Protein AF-0000000075321834 (afdb_homodimer)

Radius of gyration: 27.88 Å; Cα contacts (8 Å, |Δi|>4): 356; chains: 2; bounding box: 40×90×58 Å

Foldseek 3Di:
DQQPADFADDDPPPPDDPCLVVQRPDDDPLQNLLRNCYPVNVVVLVVQVVDQDDPVSVVVSQVCCCVRNNDHDDDDQDPVGPLPLVPDDDDDDDDPPDDPVNRVVVVVVVSVVCSVPVVVVVVVVVVVVVVVVD/DQLPADFADDDPPPPDDPCLVVQRPDDDPLQNLLRNCYPVNVVVLVVQVVDQDDPVSVVVSQVCCCVRNNDHDDDDQDPVGPLPLVPDDDDDDDDPPDDPVNRVVVVVVVSVVCSVPVVVVVVVVVVVVVVVVD

Structure (mmCIF, N/CA/C/O backbone):
data_AF-0000000075321834-model_v1
#
loop_
_entity.id
_entity.type
_entity.pdbx_description
1 polymer 'Ribosomal protein S3AE'
#
loop_
_atom_site.group_PDB
_atom_site.id
_atom_site.type_symbol
_atom_site.label_atom_id
_atom_site.label_alt_id
_atom_site.label_comp_id
_atom_site.label_asym_id
_atom_site.label_entity_id
_atom_site.label_seq_id
_atom_site.pdbx_PDB_ins_code
_atom_site.Cartn_x
_atom_site.Cartn_y
_atom_site.Cartn_z
_atom_site.occupancy
_atom_site.B_iso_or_equiv
_atom_site.auth_seq_id
_atom_site.auth_comp_id
_atom_site.auth_asym_id
_atom_site.auth_atom_id
_atom_site.pdbx_PDB_model_num
ATOM 1 N N . MET A 1 1 ? -0.325 46.156 17.156 1 52.56 1 MET A N 1
ATOM 2 C CA . MET A 1 1 ? -1.18 46.312 15.984 1 52.56 1 MET A CA 1
ATOM 3 C C . MET A 1 1 ? -2.393 45.406 16.062 1 52.56 1 MET A C 1
ATOM 5 O O . MET A 1 1 ? -2.312 44.312 16.656 1 52.56 1 MET A O 1
ATOM 9 N N . LYS A 1 2 ? -3.693 45.938 15.992 1 65.25 2 LYS A N 1
ATOM 10 C CA . LYS A 1 2 ? -4.984 45.281 16.109 1 65.25 2 LYS A CA 1
ATOM 11 C C . LYS A 1 2 ? -5.203 44.312 14.953 1 65.25 2 LYS A C 1
ATOM 13 O O . LYS A 1 2 ? -4.973 44.656 13.789 1 65.25 2 LYS A O 1
ATOM 18 N N . VAL A 1 3 ? -5.258 43.031 15.25 1 72.12 3 VAL A N 1
ATOM 19 C CA . VAL A 1 3 ? -5.5 42 14.242 1 72.12 3 VAL A CA 1
ATOM 20 C C . VAL A 1 3 ? -6.836 42.25 13.555 1 72.12 3 VAL A C 1
ATOM 22 O O . VAL A 1 3 ? -7.809 42.656 14.195 1 72.12 3 VAL A O 1
ATOM 25 N N . SER A 1 4 ? -6.906 42.531 12.219 1 78.88 4 SER A N 1
ATOM 26 C CA . SER A 1 4 ? -8.055 42.906 11.414 1 78.88 4 SER A CA 1
ATOM 27 C C . SER A 1 4 ? -8.922 41.719 11.055 1 78.88 4 SER A C 1
ATOM 29 O O . SER A 1 4 ? -9.883 41.844 10.297 1 78.88 4 SER A O 1
ATOM 31 N N . PHE A 1 5 ? -8.664 40.469 11.477 1 83.81 5 PHE A N 1
ATOM 32 C CA . PHE A 1 5 ? -9.438 39.281 11.18 1 83.81 5 PHE A CA 1
ATOM 33 C C . PHE A 1 5 ? -9.859 38.562 12.461 1 83.81 5 PHE A C 1
ATOM 35 O O . PHE A 1 5 ? -9.281 38.812 13.523 1 83.81 5 PHE A O 1
ATOM 42 N N . PRO A 1 6 ? -10.977 37.844 12.305 1 89 6 PRO A N 1
ATOM 43 C CA . PRO A 1 6 ? -11.383 37.094 13.492 1 89 6 PRO A CA 1
ATOM 44 C C . PRO A 1 6 ? -10.289 36.188 14.023 1 89 6 PRO A C 1
ATOM 46 O O . PRO A 1 6 ? -9.672 35.438 13.25 1 89 6 PRO A O 1
ATOM 49 N N . ILE A 1 7 ? -10.125 36.25 15.289 1 91.12 7 ILE A N 1
ATOM 50 C CA . ILE A 1 7 ? -9.062 35.469 15.906 1 91.12 7 ILE A CA 1
ATOM 51 C C . ILE A 1 7 ? -9.656 34.344 16.766 1 91.12 7 ILE A C 1
ATOM 53 O O . ILE A 1 7 ? -10.766 34.5 17.297 1 91.12 7 ILE A O 1
ATOM 57 N N . ARG A 1 8 ? -8.922 33.281 16.875 1 92.62 8 ARG A N 1
ATOM 58 C CA . ARG A 1 8 ? -9.383 32.156 17.672 1 92.62 8 ARG A CA 1
ATOM 59 C C . ARG A 1 8 ? -9.492 32.531 19.141 1 92.62 8 ARG A C 1
ATOM 61 O O . ARG A 1 8 ? -8.812 33.438 19.609 1 92.62 8 ARG A O 1
ATOM 68 N N . GLN A 1 9 ? -10.43 31.781 19.875 1 92.06 9 GLN A N 1
ATOM 69 C CA . GLN A 1 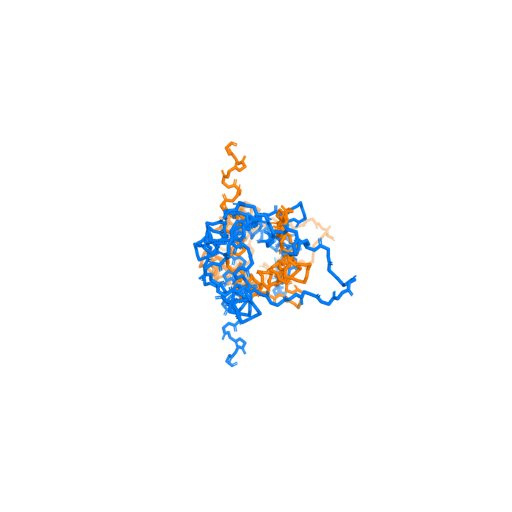9 ? -10.578 31.969 21.312 1 92.06 9 GLN A CA 1
ATOM 70 C C . GLN A 1 9 ? -9.367 31.406 22.062 1 92.06 9 GLN A C 1
ATOM 72 O O . GLN A 1 9 ? -8.703 30.484 21.578 1 92.06 9 GLN A O 1
ATOM 77 N N . PRO A 1 10 ? -9.117 32.031 23.234 1 91.44 10 PRO A N 1
ATOM 78 C CA . PRO A 1 10 ? -7.988 31.516 24.016 1 91.44 10 PRO A CA 1
ATOM 79 C C . PRO A 1 10 ? -8.172 30.078 24.453 1 91.44 10 PRO A C 1
ATOM 81 O O . PRO A 1 10 ? -9.297 29.641 24.703 1 91.44 10 PRO A O 1
ATOM 84 N N . CYS A 1 11 ? -7.062 29.312 24.391 1 90.69 11 CYS A N 1
ATOM 85 C CA . CYS A 1 11 ? -7.062 27.969 24.938 1 90.69 11 CYS A CA 1
ATOM 86 C C . CYS A 1 11 ? -7.281 28 26.453 1 90.69 11 CYS A C 1
ATOM 88 O O . CYS A 1 11 ? -6.98 29 27.109 1 90.69 11 CYS A O 1
ATOM 90 N N . PRO A 1 12 ? -7.871 26.859 26.984 1 85.69 12 PRO A N 1
ATOM 91 C CA . PRO A 1 12 ? -7.996 26.812 28.438 1 85.69 12 PRO A CA 1
ATOM 92 C C . PRO A 1 12 ? -6.664 27.031 29.156 1 85.69 12 PRO A C 1
ATOM 94 O O . PRO A 1 12 ? -5.633 26.516 28.719 1 85.69 12 PRO A O 1
ATOM 97 N N . PRO A 1 13 ? -6.812 27.891 30.234 1 81.81 13 PRO A N 1
ATOM 98 C CA . PRO A 1 13 ? -5.566 28.203 30.953 1 81.81 13 PRO A CA 1
ATOM 99 C C . PRO A 1 13 ? -4.816 26.953 31.406 1 81.81 13 PRO A C 1
ATOM 101 O O . PRO A 1 13 ? -5.426 26.031 31.953 1 81.81 13 PRO A O 1
ATOM 104 N N . GLY A 1 14 ? -3.555 26.953 31.156 1 82.19 14 GLY A N 1
ATOM 105 C CA . GLY A 1 14 ? -2.727 25.859 31.609 1 82.19 14 GLY A CA 1
ATOM 106 C C . GLY A 1 14 ? -2.713 24.672 30.672 1 82.19 14 GLY A C 1
ATOM 107 O O . GLY A 1 14 ? -1.852 23.797 30.766 1 82.19 14 GLY A O 1
ATOM 108 N N . ALA A 1 15 ? -3.705 24.547 29.75 1 82.31 15 ALA A N 1
ATOM 109 C CA . ALA A 1 15 ? -3.848 23.359 28.891 1 82.31 15 ALA A CA 1
ATOM 110 C C . ALA A 1 15 ? -2.982 23.484 27.641 1 82.31 15 ALA A C 1
ATOM 112 O O . ALA A 1 15 ? -2.67 22.469 27 1 82.31 15 ALA A O 1
ATOM 113 N N . CYS A 1 16 ? -2.652 24.688 27.328 1 85.94 16 CYS A N 1
ATOM 114 C CA . CYS A 1 16 ? -1.933 24.891 26.078 1 85.94 16 CYS A CA 1
ATOM 115 C C . CYS A 1 16 ? -0.794 25.891 26.25 1 85.94 16 CYS A C 1
ATOM 117 O O . CYS A 1 16 ? -0.872 26.781 27.094 1 85.94 16 CYS A O 1
ATOM 119 N N . THR A 1 17 ? 0.341 25.641 25.594 1 85.75 17 THR A N 1
ATOM 120 C CA . THR A 1 17 ? 1.513 26.516 25.625 1 85.75 17 THR A CA 1
ATOM 121 C C . THR A 1 17 ? 1.769 27.141 24.266 1 85.75 17 THR A C 1
ATOM 123 O O . THR A 1 17 ? 2.92 27.359 23.891 1 85.75 17 THR A O 1
ATOM 126 N N . CYS A 1 18 ? 0.734 27.391 23.484 1 92.06 18 CYS A N 1
ATOM 127 C CA . CYS A 1 18 ? 0.884 27.844 22.109 1 92.06 18 CYS A CA 1
ATOM 128 C C . CYS A 1 18 ? 1.329 29.297 22.078 1 92.06 18 CYS A C 1
ATOM 130 O O . CYS A 1 18 ? 1.797 29.781 21.047 1 92.06 18 CYS A O 1
ATOM 132 N N . GLY A 1 19 ? 1.203 30.156 23.266 1 90.19 19 GLY A N 1
ATOM 133 C CA . GLY A 1 19 ? 1.618 31.547 23.312 1 90.19 19 GLY A CA 1
ATOM 134 C C . GLY A 1 19 ? 0.693 32.469 22.547 1 90.19 19 GLY A C 1
ATOM 135 O O . GLY A 1 19 ? 1.141 33.469 21.953 1 90.19 19 GLY A O 1
ATOM 136 N N . ARG A 1 20 ? -0.611 32.094 22.438 1 90.69 20 ARG A N 1
ATOM 137 C CA . ARG A 1 20 ? -1.601 32.875 21.688 1 90.69 20 ARG A CA 1
ATOM 138 C C . ARG A 1 20 ? -1.562 34.344 22.062 1 90.69 20 ARG A C 1
ATOM 140 O O . ARG A 1 20 ? -1.526 35.219 21.188 1 90.69 20 ARG A O 1
ATOM 147 N N . GLU A 1 21 ? -1.544 34.688 23.438 1 90.69 21 GLU A N 1
ATOM 148 C CA . GLU A 1 21 ? -1.611 36.094 23.891 1 90.69 21 GLU A CA 1
ATOM 149 C C . GLU A 1 21 ? -0.345 36.844 23.516 1 90.69 21 GLU A C 1
ATOM 151 O O . GLU A 1 21 ? -0.41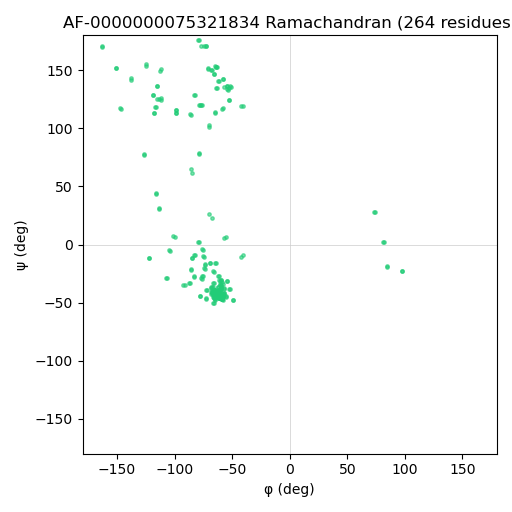1 38 23.125 1 90.69 21 GLU A O 1
ATOM 156 N N . GLN A 1 22 ? 0.768 36.219 23.688 1 89.31 22 GLN A N 1
ATOM 157 C CA . GLN A 1 22 ? 2.031 36.844 23.312 1 89.31 22 GLN A CA 1
ATOM 158 C C . GLN A 1 22 ? 2.053 37.188 21.812 1 89.31 22 GLN A C 1
ATOM 160 O O . GLN A 1 22 ? 2.559 38.25 21.438 1 89.31 22 GLN A O 1
ATOM 165 N N . LEU A 1 23 ? 1.505 36.312 21.016 1 90.38 23 LEU A N 1
ATOM 166 C CA . LEU A 1 23 ? 1.443 36.53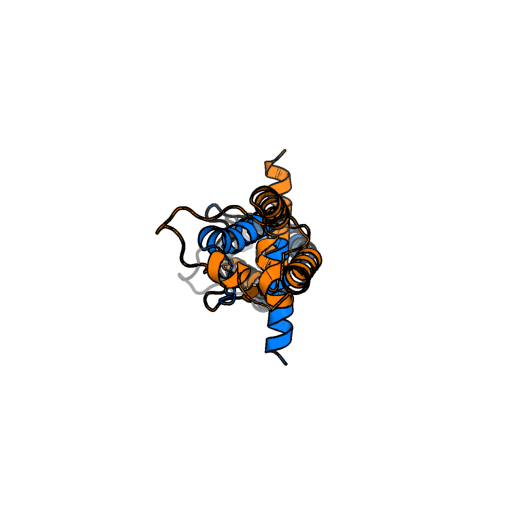1 19.562 1 90.38 23 LEU A CA 1
ATOM 167 C C . LEU A 1 23 ? 0.491 37.688 19.234 1 90.38 23 LEU A C 1
ATOM 169 O O . LEU A 1 23 ? 0.771 38.469 18.344 1 90.38 23 LEU A O 1
ATOM 173 N N . LEU A 1 24 ? -0.599 37.719 19.938 1 89.5 24 LEU A N 1
ATOM 174 C CA . LEU A 1 24 ? -1.599 38.781 19.734 1 89.5 24 LEU A CA 1
ATOM 175 C C . LEU A 1 24 ? -1.012 40.156 20.016 1 89.5 24 LEU A C 1
ATOM 177 O O . LEU A 1 24 ? -1.321 41.125 19.312 1 89.5 24 LEU A O 1
ATOM 181 N N . ASP A 1 25 ? -0.143 40.188 20.953 1 89 25 ASP A N 1
ATOM 182 C CA . ASP A 1 25 ? 0.449 41.438 21.359 1 89 25 ASP A CA 1
ATOM 183 C C . ASP A 1 25 ? 1.639 41.812 20.484 1 89 25 ASP A C 1
ATOM 185 O O . ASP A 1 25 ? 2.16 42.938 20.562 1 89 25 ASP A O 1
ATOM 189 N N . GLY A 1 26 ? 2.025 40.844 19.734 1 85.94 26 GLY A N 1
ATOM 190 C CA . GLY A 1 26 ? 3.186 41.062 18.891 1 85.94 26 GLY A CA 1
ATOM 191 C C . GLY A 1 26 ? 2.883 41.938 17.688 1 85.94 26 GLY A C 1
ATOM 192 O O . GLY A 1 26 ? 1.732 42.312 17.453 1 85.94 26 GLY A O 1
ATOM 193 N N . GLU A 1 27 ? 4.047 42.312 17 1 84.38 27 GLU A N 1
ATOM 194 C CA . GLU A 1 27 ? 3.885 43.281 15.906 1 84.38 27 GLU A CA 1
ATOM 195 C C . GLU A 1 27 ? 3.992 42.594 14.555 1 84.38 27 GLU A C 1
ATOM 197 O O . GLU A 1 27 ? 3.742 43.188 13.516 1 84.38 27 GLU A O 1
ATOM 202 N N . SER A 1 28 ? 4.305 41.312 14.586 1 87.25 28 SER A N 1
ATOM 203 C CA . SER A 1 28 ? 4.504 40.625 13.32 1 87.25 28 SER A CA 1
ATOM 204 C C . SER A 1 28 ? 3.186 40.094 12.758 1 87.25 28 SER A C 1
ATOM 206 O O . SER A 1 28 ? 2.617 39.156 13.289 1 87.25 28 SER A O 1
ATOM 208 N N . GLU A 1 29 ? 2.756 40.656 11.688 1 83.88 29 GLU A N 1
ATOM 209 C CA . GLU A 1 29 ? 1.526 40.219 11.039 1 83.88 29 GLU A CA 1
ATOM 210 C C . GLU A 1 29 ? 1.647 38.781 10.555 1 83.88 29 GLU A C 1
ATOM 212 O O . GLU A 1 29 ? 0.696 38 10.656 1 83.88 29 GLU A O 1
ATOM 217 N N . ALA A 1 30 ? 2.832 38.531 10.008 1 85.69 30 ALA A N 1
ATOM 218 C CA . ALA A 1 30 ? 3.082 37.188 9.5 1 85.69 30 ALA A CA 1
ATOM 219 C C . ALA A 1 30 ? 2.947 36.156 10.609 1 85.69 30 ALA A C 1
ATOM 221 O O . ALA A 1 30 ? 2.383 35.094 10.391 1 85.69 30 ALA A O 1
ATOM 222 N N . ALA A 1 31 ? 3.363 36.5 11.734 1 88.75 31 ALA A N 1
ATOM 223 C CA . ALA A 1 31 ? 3.305 35.594 12.867 1 88.75 31 ALA A CA 1
ATOM 224 C C . ALA A 1 31 ? 1.882 35.469 13.406 1 88.75 31 ALA A C 1
ATOM 226 O O . ALA A 1 31 ? 1.501 34.438 13.953 1 88.75 31 ALA A O 1
ATOM 227 N N . GLN A 1 32 ? 1.064 36.5 13.211 1 91.81 32 GLN A N 1
ATOM 228 C CA . GLN A 1 32 ? -0.274 36.531 13.789 1 91.81 32 GLN A CA 1
ATOM 229 C C . GLN A 1 32 ? -1.274 35.781 12.93 1 91.81 32 GLN A C 1
ATOM 231 O O . GLN A 1 32 ? -2.381 35.469 13.383 1 91.81 32 GLN A O 1
ATOM 236 N N . ARG A 1 33 ? -0.876 35.375 11.75 1 90.38 33 ARG A N 1
ATOM 237 C CA . ARG A 1 33 ? -1.783 34.719 10.812 1 90.38 33 ARG A CA 1
ATOM 238 C C . ARG A 1 33 ? -2.344 33.406 11.406 1 90.38 33 ARG A C 1
ATOM 240 O O . ARG A 1 33 ? -3.492 33.062 11.141 1 90.38 33 ARG A O 1
ATOM 247 N N . ILE A 1 34 ? -1.581 32.75 12.227 1 92.56 34 ILE A N 1
ATOM 248 C CA . ILE A 1 34 ? -1.971 31.469 12.789 1 92.56 34 ILE A CA 1
ATOM 249 C C . ILE A 1 34 ? -3.18 31.656 13.703 1 92.56 34 ILE A C 1
ATOM 251 O O . ILE A 1 34 ? -3.91 30.703 13.977 1 92.56 34 ILE A O 1
ATOM 255 N N . LEU A 1 35 ? -3.355 32.906 14.219 1 93.06 35 LEU A N 1
ATOM 256 C CA . LEU A 1 35 ? -4.453 33.188 15.133 1 93.06 35 LEU A CA 1
ATOM 257 C C . LEU A 1 35 ? -5.797 33.125 14.406 1 93.06 35 LEU A C 1
ATOM 259 O O . LEU A 1 35 ? -6.848 33.062 15.039 1 93.06 35 LEU A O 1
ATOM 263 N N . ALA A 1 36 ? -5.777 33.156 13.047 1 93.19 36 ALA A N 1
ATOM 264 C CA . ALA A 1 36 ? -6.992 33.094 12.234 1 93.19 36 ALA A CA 1
ATOM 265 C C . ALA A 1 36 ? -7.574 31.703 12.211 1 93.19 36 ALA A C 1
ATOM 267 O O . ALA A 1 36 ? -8.695 31.5 11.734 1 93.19 36 ALA A O 1
ATOM 268 N N . LEU A 1 37 ? -6.809 30.688 12.719 1 93.5 37 LEU A N 1
ATOM 269 C CA . LEU A 1 37 ? -7.277 29.312 12.758 1 93.5 37 LEU A CA 1
ATOM 270 C C . LEU A 1 37 ? -8.242 29.094 13.922 1 93.5 37 LEU A C 1
ATOM 272 O O . LEU A 1 37 ? -7.871 28.5 14.93 1 93.5 37 LEU A O 1
ATOM 276 N N . THR A 1 38 ? -9.484 29.578 13.648 1 93.69 38 THR A N 1
ATOM 277 C CA . THR A 1 38 ? -10.539 29.406 14.648 1 93.69 38 THR A CA 1
ATOM 278 C C . THR A 1 38 ? -10.992 27.953 14.719 1 93.69 38 THR A C 1
ATOM 280 O O . THR A 1 38 ? -10.594 27.125 13.883 1 93.69 38 THR A O 1
ATOM 283 N N . ARG A 1 39 ? -11.828 27.641 15.742 1 92.81 39 ARG A N 1
ATOM 284 C CA . ARG A 1 39 ? -12.344 26.281 15.922 1 92.81 39 ARG A CA 1
ATOM 285 C C . ARG A 1 39 ? -13.094 25.812 14.68 1 92.81 39 ARG A C 1
ATOM 287 O O . ARG A 1 39 ? -12.938 24.672 14.25 1 92.81 39 ARG A O 1
ATOM 294 N N . GLN A 1 40 ? -13.906 26.672 14.133 1 93.69 40 GLN A N 1
ATOM 295 C CA . GLN A 1 40 ? -14.664 26.344 12.938 1 93.69 40 GLN A CA 1
ATOM 296 C C . GLN A 1 40 ? -13.742 26.078 11.75 1 93.69 40 GLN A C 1
ATOM 298 O O . GLN A 1 40 ? -13.93 25.109 11.016 1 93.69 40 GLN A O 1
ATOM 303 N N . GLU A 1 41 ? -12.727 26.922 11.578 1 94.19 41 GLU A N 1
ATOM 304 C CA . GLU A 1 41 ? -11.766 26.75 10.492 1 94.19 41 GLU A CA 1
ATOM 305 C C . GLU A 1 41 ? -10.945 25.484 10.68 1 94.19 41 GLU A C 1
ATOM 307 O O . GLU A 1 41 ? -10.641 24.797 9.703 1 94.19 41 GLU A O 1
ATOM 312 N N . GLU A 1 42 ? -10.562 25.234 11.898 1 94.88 42 GLU A N 1
ATOM 313 C CA . GLU A 1 42 ? -9.836 24 12.195 1 94.88 42 GLU A CA 1
ATOM 314 C C . GLU A 1 42 ? -10.656 22.781 11.812 1 94.88 42 GLU A C 1
ATOM 316 O O . GLU A 1 42 ? -10.141 21.844 11.211 1 94.88 42 GLU A O 1
ATOM 321 N N . LYS A 1 43 ? -11.945 22.75 12.188 1 95.81 43 LYS A N 1
ATOM 322 C CA . LYS A 1 43 ? -12.828 21.641 11.836 1 95.81 43 LYS A CA 1
ATOM 323 C C . LYS A 1 43 ? -12.891 21.453 10.32 1 95.81 43 LYS A C 1
ATOM 325 O O . LYS A 1 43 ? -12.805 20.312 9.836 1 95.81 43 LYS A O 1
ATOM 330 N N . ARG A 1 44 ? -13.031 22.5 9.586 1 95.69 44 ARG A N 1
ATOM 331 C CA . ARG A 1 44 ? -13.062 22.438 8.133 1 95.69 44 ARG A CA 1
ATOM 332 C C . ARG A 1 44 ? -11.75 21.875 7.582 1 95.69 44 ARG A C 1
ATOM 334 O O . ARG A 1 44 ? -11.758 21.031 6.691 1 95.69 44 ARG A O 1
ATOM 341 N N . LEU A 1 45 ? -10.688 22.391 8.117 1 95.06 45 LEU A N 1
ATOM 342 C CA . LEU A 1 45 ? -9.359 21.938 7.711 1 95.06 45 LEU A CA 1
ATOM 343 C C . LEU A 1 45 ? -9.203 20.438 7.934 1 95.06 45 LEU A C 1
ATOM 345 O O . LEU A 1 45 ? -8.781 19.719 7.031 1 95.06 45 LEU A O 1
ATOM 349 N N . LEU A 1 46 ? -9.586 19.938 9.125 1 96.31 46 LEU A N 1
ATOM 350 C CA . LEU A 1 46 ? -9.445 18.516 9.461 1 96.31 46 LEU A CA 1
ATOM 351 C C . LEU A 1 46 ? -10.336 17.656 8.586 1 96.31 46 LEU A C 1
ATOM 353 O O . LEU A 1 46 ? -9.922 16.578 8.148 1 96.31 46 LEU A O 1
ATOM 357 N N . GLU A 1 47 ? -11.508 18.094 8.305 1 96.62 47 GLU A N 1
ATOM 358 C CA . GLU A 1 47 ? -12.406 17.359 7.418 1 96.62 47 GLU A CA 1
ATOM 359 C C . GLU A 1 47 ? -11.805 17.219 6.02 1 96.62 47 GLU A C 1
ATOM 361 O O . GLU A 1 47 ? -11.891 16.156 5.406 1 96.62 47 GLU A O 1
ATOM 366 N N . ARG A 1 48 ? -11.203 18.297 5.531 1 96.62 48 ARG A N 1
ATOM 367 C CA . ARG A 1 48 ? -10.57 18.281 4.219 1 96.62 48 ARG A CA 1
ATOM 368 C C . ARG A 1 48 ? -9.398 17.297 4.195 1 96.62 48 ARG A C 1
ATOM 370 O O . ARG A 1 48 ? -9.242 16.531 3.242 1 96.62 48 ARG A O 1
ATOM 377 N N . LEU A 1 49 ? -8.57 17.281 5.23 1 95.44 49 LEU A N 1
ATOM 378 C CA . LEU A 1 49 ? -7.41 16.406 5.324 1 95.44 49 LEU A CA 1
ATOM 379 C C . LEU A 1 49 ? -7.84 14.938 5.414 1 95.44 49 LEU A C 1
ATOM 381 O O . LEU A 1 49 ? -7.176 14.055 4.871 1 95.44 49 LEU A O 1
ATOM 385 N N . GLU A 1 50 ? -9 14.641 6.051 1 94 50 GLU A N 1
ATOM 386 C CA . GLU A 1 50 ? -9.516 13.281 6.199 1 94 50 GLU A CA 1
ATOM 387 C C . GLU A 1 50 ? -10.086 12.758 4.879 1 94 50 GLU A C 1
ATOM 389 O O . GLU A 1 50 ? -10.219 11.547 4.695 1 94 50 GLU A O 1
ATOM 394 N N . ASN A 1 51 ? -10.391 13.703 4.031 1 95 51 ASN A N 1
ATOM 395 C CA . ASN A 1 51 ? -11.023 13.32 2.771 1 95 51 ASN A CA 1
ATOM 396 C C . ASN A 1 51 ? -10.133 13.656 1.577 1 95 51 ASN A C 1
ATOM 398 O O . ASN A 1 51 ? -10.617 14.18 0.571 1 95 51 ASN A O 1
ATOM 402 N N . LEU A 1 52 ? -8.883 13.344 1.744 1 93.56 52 LEU A N 1
ATOM 403 C CA . LEU A 1 52 ? -7.918 13.57 0.676 1 93.56 52 LEU A CA 1
ATOM 404 C C . LEU A 1 52 ? -8.32 12.82 -0.589 1 93.56 52 LEU A C 1
ATOM 406 O O . LEU A 1 52 ? -8.766 11.672 -0.518 1 93.56 52 LEU A O 1
ATOM 410 N N . GLN A 1 53 ? -8.07 13.469 -1.725 1 90.88 53 GLN A N 1
ATOM 411 C CA . GLN A 1 53 ? -8.516 12.883 -2.984 1 90.88 53 GLN A CA 1
ATOM 412 C C . GLN A 1 53 ? -7.34 12.336 -3.787 1 90.88 53 GLN A C 1
ATOM 414 O O . GLN A 1 53 ? -7.512 11.445 -4.625 1 90.88 53 GLN A O 1
ATOM 419 N N . SER A 1 54 ? -6.207 12.898 -3.629 1 90.44 54 SER A N 1
ATOM 420 C CA . SER A 1 54 ? -5.016 12.516 -4.379 1 90.44 54 SER A CA 1
ATOM 421 C C . SER A 1 54 ? -3.75 13.039 -3.707 1 90.44 54 SER A C 1
ATOM 423 O O . SER A 1 54 ? -3.822 13.797 -2.736 1 90.44 54 SER A O 1
ATOM 425 N N . LEU A 1 55 ? -2.586 12.57 -4.195 1 89 55 LEU A N 1
ATOM 426 C CA . LEU A 1 55 ? -1.315 13.102 -3.717 1 89 55 LEU A CA 1
ATOM 427 C C . LEU A 1 55 ? -1.204 14.594 -4.016 1 89 55 LEU A C 1
ATOM 429 O O . LEU A 1 55 ? -0.726 15.367 -3.178 1 89 55 LEU A O 1
ATOM 433 N N . ALA A 1 56 ? -1.617 14.961 -5.266 1 94 56 ALA A N 1
ATOM 434 C CA . ALA A 1 56 ? -1.614 16.375 -5.625 1 94 56 ALA A CA 1
ATOM 435 C C . ALA A 1 56 ? -2.475 17.188 -4.66 1 94 56 ALA A C 1
ATOM 437 O O . ALA A 1 56 ? -2.119 18.312 -4.301 1 94 56 ALA A O 1
ATOM 438 N N . ASP A 1 57 ? -3.611 16.688 -4.281 1 95.81 57 ASP A N 1
ATOM 439 C CA . ASP A 1 57 ? -4.492 17.344 -3.312 1 95.81 57 ASP A CA 1
ATOM 440 C C . ASP A 1 57 ? -3.777 17.547 -1.98 1 95.81 57 ASP A C 1
ATOM 442 O O . ASP A 1 57 ? -3.832 18.641 -1.41 1 95.81 57 ASP A O 1
ATOM 446 N N . LEU A 1 58 ? -3.104 16.484 -1.509 1 95.25 58 LEU A N 1
ATOM 447 C CA . LEU A 1 58 ? -2.332 16.594 -0.276 1 95.25 58 LEU A CA 1
ATOM 448 C C . LEU A 1 58 ? -1.273 17.688 -0.387 1 95.25 58 LEU A C 1
ATOM 450 O O . LEU A 1 58 ? -1.133 18.516 0.516 1 95.25 58 LEU A O 1
ATOM 454 N N . GLN A 1 59 ? -0.613 17.719 -1.443 1 95.31 59 GLN A N 1
ATOM 455 C CA . GLN A 1 59 ? 0.447 18.703 -1.651 1 95.31 59 GLN A CA 1
ATOM 456 C C . GLN A 1 59 ? -0.117 20.125 -1.691 1 95.31 59 GLN A C 1
ATOM 458 O O . GLN A 1 59 ? 0.481 21.047 -1.142 1 95.31 59 GLN A O 1
ATOM 463 N N . ARG A 1 60 ? -1.227 20.312 -2.293 1 96.12 60 ARG A N 1
ATOM 464 C CA . ARG A 1 60 ? -1.881 21.609 -2.338 1 96.12 60 ARG A CA 1
ATOM 465 C C . ARG A 1 60 ? -2.271 22.078 -0.939 1 96.12 60 ARG A C 1
ATOM 467 O O . ARG A 1 60 ? -2.076 23.25 -0.588 1 96.12 60 ARG A O 1
ATOM 474 N N . LEU A 1 61 ? -2.82 21.156 -0.216 1 96.44 61 LEU A N 1
ATOM 475 C CA . LEU A 1 61 ? -3.221 21.5 1.142 1 96.44 61 LEU A CA 1
ATOM 476 C C . LEU A 1 61 ? -2.006 21.859 1.994 1 96.44 61 LEU A C 1
ATOM 478 O O . LEU A 1 61 ? -2.053 22.797 2.791 1 96.44 61 LEU A O 1
ATOM 482 N N . GLN A 1 62 ? -0.902 21.062 1.821 1 95.94 62 GLN A N 1
ATOM 483 C CA . GLN A 1 62 ? 0.338 21.375 2.525 1 95.94 62 GLN A CA 1
ATOM 484 C C . GLN A 1 62 ? 0.824 22.781 2.189 1 95.94 62 GLN A C 1
ATOM 486 O O . GLN A 1 62 ? 1.23 23.531 3.078 1 95.94 62 GLN A O 1
ATOM 491 N N . GLN A 1 63 ? 0.777 23.203 0.948 1 95.88 63 GLN A N 1
ATOM 492 C CA . GLN A 1 63 ? 1.19 24.516 0.498 1 95.88 63 GLN A CA 1
ATOM 493 C C . GLN A 1 63 ? 0.277 25.609 1.064 1 95.88 63 GLN A C 1
ATOM 495 O O . GLN A 1 63 ? 0.749 26.656 1.493 1 95.88 63 GLN A O 1
ATOM 500 N N . ARG A 1 64 ? -0.93 25.375 1.049 1 95.62 64 ARG A N 1
ATOM 501 C CA . ARG A 1 64 ? -1.898 26.328 1.573 1 95.62 64 ARG A CA 1
ATOM 502 C C . ARG A 1 64 ? -1.688 26.562 3.066 1 95.62 64 ARG A C 1
ATOM 504 O O . ARG A 1 64 ? -1.742 27.703 3.539 1 95.62 64 ARG A O 1
ATOM 511 N N . LEU A 1 65 ? -1.478 25.484 3.816 1 95.62 65 LEU A N 1
ATOM 512 C CA . LEU A 1 65 ? -1.203 25.594 5.246 1 95.62 65 LEU A CA 1
ATOM 513 C C . LEU A 1 65 ? 0.017 26.469 5.5 1 95.62 65 LEU A C 1
ATOM 515 O O . LEU A 1 65 ? -0.007 27.328 6.379 1 95.62 65 LEU A O 1
ATOM 519 N N . LEU A 1 66 ? 0.992 26.359 4.68 1 94.25 66 LEU A N 1
ATOM 520 C CA . LEU A 1 66 ? 2.223 27.125 4.832 1 94.25 66 LEU A CA 1
ATOM 521 C C . LEU A 1 66 ? 1.993 28.594 4.477 1 94.25 66 LEU A C 1
ATOM 523 O O . LEU A 1 66 ? 2.346 29.484 5.25 1 94.25 66 LEU A O 1
ATOM 527 N N . GLU A 1 67 ? 1.343 28.844 3.4 1 94 67 GLU A N 1
ATOM 528 C CA . GLU A 1 67 ? 1.167 30.203 2.885 1 94 67 GLU A CA 1
ATOM 529 C C . GLU A 1 67 ? 0.176 30.984 3.736 1 94 67 GLU A C 1
ATOM 531 O O . GLU A 1 67 ? 0.385 32.156 4.004 1 94 67 GLU A O 1
ATOM 536 N N . GLN A 1 68 ? -0.844 30.375 4.164 1 92.69 68 GLN A N 1
ATOM 537 C CA . GLN A 1 68 ? -1.926 31.094 4.828 1 92.69 68 GLN A CA 1
ATOM 538 C C . GLN A 1 68 ? -1.706 31.141 6.34 1 92.69 68 GLN A C 1
ATOM 540 O O . GLN A 1 68 ? -2.029 32.156 6.98 1 92.69 68 GLN A O 1
ATOM 545 N N . LEU 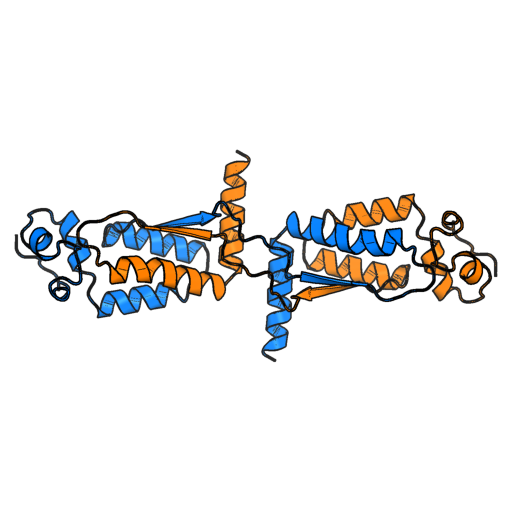A 1 69 ? -1.148 30.078 6.871 1 92.38 69 LEU A N 1
ATOM 546 C CA . LEU A 1 69 ? -1.095 29.984 8.328 1 92.38 69 LEU A CA 1
ATOM 547 C C . LEU A 1 69 ? 0.345 29.844 8.812 1 92.38 69 LEU A C 1
ATOM 549 O O . LEU A 1 69 ? 0.616 29.953 10.008 1 92.38 69 LEU A O 1
ATOM 553 N N . GLY A 1 70 ? 1.259 29.594 7.902 1 91.69 70 GLY A N 1
ATOM 554 C CA . GLY A 1 70 ? 2.65 29.406 8.281 1 91.69 70 GLY A CA 1
ATOM 555 C C . GLY A 1 70 ? 2.947 28 8.789 1 91.69 70 GLY A C 1
ATOM 556 O O . GLY A 1 70 ? 4.051 27.734 9.266 1 91.69 70 GLY A O 1
ATOM 557 N N . ILE A 1 71 ? 1.979 27.125 8.789 1 92.75 71 ILE A N 1
ATOM 558 C CA . ILE A 1 71 ? 2.166 25.766 9.289 1 92.75 71 ILE A CA 1
ATOM 559 C C . ILE A 1 71 ? 2.889 24.922 8.242 1 92.75 71 ILE A C 1
ATOM 561 O O . ILE A 1 71 ? 2.383 24.734 7.137 1 92.75 71 ILE A O 1
ATOM 565 N N . ARG A 1 72 ? 4.043 24.391 8.594 1 93.44 72 ARG A N 1
ATOM 566 C CA . ARG A 1 72 ? 4.793 23.516 7.711 1 93.44 72 ARG A CA 1
ATOM 567 C C . ARG A 1 72 ? 4.551 22.047 8.07 1 93.44 72 ARG A C 1
ATOM 569 O O . ARG A 1 72 ? 4.914 21.609 9.156 1 93.44 72 ARG A O 1
ATOM 576 N N . VAL A 1 73 ? 3.9 21.297 7.195 1 93.88 73 VAL A N 1
ATOM 577 C CA . VAL A 1 73 ? 3.631 19.859 7.344 1 93.88 73 VAL A CA 1
ATOM 578 C C . VAL A 1 73 ? 4.43 19.078 6.305 1 93.88 73 VAL A C 1
ATOM 580 O O . VAL A 1 73 ? 4.363 19.375 5.109 1 93.88 73 VAL A O 1
ATOM 583 N N . GLN A 1 74 ? 5.258 18.094 6.715 1 90.25 74 GLN A N 1
ATOM 584 C CA . GLN A 1 74 ? 5.996 17.203 5.824 1 90.25 74 GLN A CA 1
ATOM 585 C C . GLN A 1 74 ? 5.5 15.766 5.949 1 90.25 74 GLN A C 1
ATOM 587 O O . GLN A 1 74 ? 5.398 15.234 7.059 1 90.25 74 GLN A O 1
ATOM 592 N N . VAL A 1 75 ? 5.129 15.188 4.855 1 87.75 75 VAL A N 1
ATOM 593 C CA . VAL A 1 75 ? 4.688 13.797 4.789 1 87.75 75 VAL A CA 1
ATOM 594 C C . VAL A 1 75 ? 5.648 12.992 3.916 1 87.75 75 VAL A C 1
ATOM 596 O O . VAL A 1 75 ? 5.805 13.281 2.729 1 87.75 75 VAL A O 1
ATOM 599 N N . ALA A 1 76 ? 6.32 11.969 4.48 1 79.31 76 ALA A N 1
ATOM 600 C CA . ALA A 1 76 ? 7.309 11.18 3.756 1 79.31 76 ALA A CA 1
ATOM 601 C C . ALA A 1 76 ? 7.371 9.75 4.297 1 79.31 76 ALA A C 1
ATOM 603 O O . ALA A 1 76 ? 6.938 9.484 5.422 1 79.31 76 ALA A O 1
ATOM 604 N N . PRO A 1 77 ? 7.773 8.805 3.344 1 72.38 77 PRO A N 1
ATOM 605 C CA . PRO A 1 77 ? 7.988 7.453 3.867 1 72.38 77 PRO A CA 1
ATOM 606 C C . PRO A 1 77 ? 8.938 7.43 5.066 1 72.38 77 PRO A C 1
ATOM 608 O O . PRO A 1 77 ? 9.953 8.125 5.07 1 72.38 77 PRO A O 1
ATOM 611 N N . GLY A 1 78 ? 8.43 6.852 6.168 1 64.06 78 GLY A N 1
ATOM 612 C CA . GLY A 1 78 ? 9.289 6.699 7.332 1 64.06 78 GLY A CA 1
ATOM 613 C C . GLY A 1 78 ? 10.234 5.52 7.23 1 64.06 78 GLY A C 1
ATOM 614 O O . GLY A 1 78 ? 10.32 4.879 6.184 1 64.06 78 GLY A O 1
ATOM 615 N N . PHE A 1 79 ? 11.086 5.43 8.273 1 54.53 79 PHE A N 1
ATOM 616 C CA . PHE A 1 79 ? 12.062 4.348 8.336 1 54.53 79 PHE A CA 1
ATOM 617 C C . PHE A 1 79 ? 11.375 2.99 8.234 1 54.53 79 PHE A C 1
ATOM 619 O O . PHE A 1 79 ? 11.914 2.059 7.637 1 54.53 79 PHE A O 1
ATOM 626 N N . ASN A 1 80 ? 10.289 2.859 8.977 1 48.53 80 ASN A N 1
ATOM 627 C CA . ASN A 1 80 ? 9.562 1.596 8.961 1 48.53 80 ASN A CA 1
ATOM 628 C C . ASN A 1 80 ? 8.57 1.534 7.805 1 48.53 80 ASN A C 1
ATOM 630 O O . ASN A 1 80 ? 7.531 2.199 7.832 1 48.53 80 ASN A O 1
ATOM 634 N N . GLU A 1 81 ? 8.953 1.603 6.645 1 48.78 81 GLU A N 1
ATOM 635 C CA . GLU A 1 81 ? 8.219 1.725 5.391 1 48.78 81 GLU A CA 1
ATOM 636 C C . GLU A 1 81 ? 6.973 0.843 5.391 1 48.78 81 GLU A C 1
ATOM 638 O O . GLU A 1 81 ? 6.961 -0.222 6.012 1 48.78 81 GLU A O 1
ATOM 643 N N . VAL A 1 82 ? 5.742 1.448 5.246 1 49.31 82 VAL A N 1
ATOM 644 C CA . VAL A 1 82 ? 4.383 0.939 5.105 1 49.31 82 VAL A CA 1
ATOM 645 C C . VAL A 1 82 ? 4.379 -0.284 4.191 1 49.31 82 VAL A C 1
ATOM 647 O O . VAL A 1 82 ? 3.318 -0.76 3.781 1 49.31 82 VAL A O 1
ATOM 650 N N . ARG A 1 83 ? 5.355 -0.652 3.547 1 47.66 83 ARG A N 1
ATOM 651 C CA . ARG A 1 83 ? 5.184 -1.568 2.424 1 47.66 83 ARG A CA 1
ATOM 652 C C . ARG A 1 83 ? 4.738 -2.945 2.904 1 47.66 83 ARG A C 1
ATOM 654 O O . ARG A 1 83 ? 5.555 -3.857 3.035 1 47.66 83 ARG A O 1
ATOM 661 N N . THR A 1 84 ? 4.105 -3.037 4.148 1 49.72 84 THR A N 1
ATOM 662 C CA . THR A 1 84 ? 4.156 -4.469 4.43 1 49.72 84 THR A CA 1
ATOM 663 C C . THR A 1 84 ? 3.225 -5.234 3.494 1 49.72 84 THR A C 1
ATOM 665 O O . THR A 1 84 ? 2.068 -4.852 3.311 1 49.72 84 THR A O 1
ATOM 668 N N . MET A 1 85 ? 3.723 -5.852 2.471 1 53.03 85 MET A N 1
ATOM 669 C CA . MET A 1 85 ? 3.129 -6.859 1.597 1 53.03 85 MET A CA 1
ATOM 670 C C . MET A 1 85 ? 2.623 -8.055 2.404 1 53.03 85 MET A C 1
ATOM 672 O O . MET A 1 85 ? 2.057 -8.992 1.846 1 53.03 85 MET A O 1
ATOM 676 N N . ARG A 1 86 ? 2.668 -7.969 3.717 1 58.62 86 ARG A N 1
ATOM 677 C CA . ARG A 1 86 ? 2.371 -9.133 4.543 1 58.62 86 ARG A CA 1
ATOM 678 C C . ARG A 1 86 ? 0.87 -9.398 4.594 1 58.62 86 ARG A C 1
ATOM 680 O O . ARG A 1 86 ? 0.442 -10.531 4.832 1 58.62 86 ARG A O 1
ATOM 687 N N . GLY A 1 87 ? 0.061 -8.555 3.99 1 62.41 87 GLY A N 1
ATOM 688 C CA . GLY A 1 87 ? -1.372 -8.789 4.066 1 62.41 87 GLY A CA 1
ATOM 689 C C . GLY A 1 87 ? -1.94 -9.422 2.811 1 62.41 87 GLY A C 1
ATOM 690 O O . GLY A 1 87 ? -3.15 -9.633 2.711 1 62.41 87 GLY A O 1
ATOM 691 N N . ILE A 1 88 ? -1.109 -9.812 1.901 1 74.56 88 ILE A N 1
ATOM 692 C CA . ILE A 1 88 ? -1.587 -10.453 0.681 1 74.56 88 ILE A CA 1
ATOM 693 C C . ILE A 1 88 ? -1.455 -11.969 0.809 1 74.56 88 ILE A C 1
ATOM 695 O O . ILE A 1 88 ? -0.375 -12.484 1.108 1 74.56 88 ILE A O 1
ATOM 699 N N . ALA A 1 89 ? -2.582 -12.656 0.796 1 79.69 89 ALA A N 1
ATOM 700 C CA . ALA A 1 89 ? -2.584 -14.117 0.8 1 79.69 89 ALA A CA 1
ATOM 701 C C . ALA A 1 89 ? -2.393 -14.672 -0.61 1 79.69 89 ALA A C 1
ATOM 703 O O . ALA A 1 89 ? -3.045 -14.219 -1.554 1 79.69 89 ALA A O 1
ATOM 704 N N . ILE A 1 90 ? -1.463 -15.57 -0.812 1 86.94 90 ILE A N 1
ATOM 705 C CA . ILE A 1 90 ? -1.223 -16.281 -2.064 1 86.94 90 ILE A CA 1
ATOM 706 C C . ILE A 1 90 ? -1.433 -17.781 -1.857 1 86.94 90 ILE A C 1
ATOM 708 O O . ILE A 1 90 ? -0.69 -18.422 -1.108 1 86.94 90 ILE A O 1
ATOM 712 N N . GLU A 1 91 ? -2.473 -18.328 -2.498 1 88.88 91 GLU A N 1
ATOM 713 C CA . GLU A 1 91 ? -2.832 -19.734 -2.334 1 88.88 91 GLU A CA 1
ATOM 714 C C . GLU A 1 91 ? -2.672 -20.5 -3.643 1 88.88 91 GLU A C 1
ATOM 716 O O . GLU A 1 91 ? -3.031 -20 -4.711 1 88.88 91 GLU A O 1
ATOM 721 N N . ILE A 1 92 ? -2.088 -21.719 -3.541 1 92.38 92 ILE A N 1
ATOM 722 C CA . ILE A 1 92 ? -1.976 -22.625 -4.672 1 92.38 92 ILE A CA 1
ATOM 723 C C . ILE A 1 92 ? -2.727 -23.922 -4.367 1 92.38 92 ILE A C 1
ATOM 725 O O . ILE A 1 92 ? -2.504 -24.547 -3.328 1 92.38 92 ILE A O 1
ATOM 729 N N . ASP A 1 93 ? -3.594 -24.328 -5.27 1 89.31 93 ASP A N 1
ATOM 730 C CA . ASP A 1 93 ? -4.348 -25.562 -5.07 1 89.31 93 ASP A CA 1
ATOM 731 C C . ASP A 1 93 ? -3.43 -26.781 -5.125 1 89.31 93 ASP A C 1
ATOM 733 O O . ASP A 1 93 ? -2.408 -26.766 -5.812 1 89.31 93 ASP A O 1
ATOM 737 N N . GLU A 1 94 ? -3.877 -27.828 -4.332 1 88.81 94 GLU A N 1
ATOM 738 C CA . GLU A 1 94 ? -3.182 -29.109 -4.484 1 88.81 94 GLU A CA 1
ATOM 739 C C . GLU A 1 94 ? -3.363 -29.672 -5.891 1 88.81 94 GLU A C 1
ATOM 741 O O . GLU A 1 94 ? -4.449 -29.578 -6.465 1 88.81 94 GLU A O 1
ATOM 746 N N . GLN A 1 95 ? -2.289 -30.109 -6.422 1 89.88 95 GLN A N 1
ATOM 747 C CA . GLN A 1 95 ? -2.307 -30.641 -7.781 1 89.88 95 GLN A CA 1
ATOM 748 C C . GLN A 1 95 ? -1.294 -31.766 -7.945 1 89.88 95 GLN A C 1
ATOM 750 O O . GLN A 1 95 ? -0.091 -31.562 -7.773 1 89.88 95 GLN A O 1
ATOM 755 N N . PRO A 1 96 ? -1.881 -32.969 -8.25 1 88.94 96 PRO A N 1
ATOM 756 C CA . PRO A 1 96 ? -0.922 -34.031 -8.555 1 88.94 96 PRO A CA 1
ATOM 757 C C . PRO A 1 96 ? 0.093 -33.625 -9.617 1 88.94 96 PRO A C 1
ATOM 759 O O . PRO A 1 96 ? -0.27 -33 -10.617 1 88.94 96 PRO A O 1
ATOM 762 N N . GLY A 1 97 ? 1.326 -33.938 -9.398 1 91.31 97 GLY A N 1
ATOM 763 C CA . GLY A 1 97 ? 2.367 -33.625 -10.367 1 91.31 97 GLY A CA 1
ATOM 764 C C . GLY A 1 97 ? 3.127 -32.344 -10.031 1 91.31 97 GLY A C 1
ATOM 765 O O . GLY A 1 97 ? 4.227 -32.125 -10.547 1 91.31 97 GLY A O 1
ATOM 766 N N . LEU A 1 98 ? 2.541 -31.547 -9.305 1 91.81 98 LEU A N 1
ATOM 767 C CA . LEU A 1 98 ? 3.205 -30.312 -8.945 1 91.81 98 LEU A CA 1
ATOM 768 C C . LEU A 1 98 ? 4.258 -30.547 -7.863 1 91.81 98 LEU A C 1
ATOM 770 O O . LEU A 1 98 ? 3.928 -30.953 -6.75 1 91.81 98 LEU A O 1
ATOM 774 N N . CYS A 1 99 ? 5.477 -30.219 -8.211 1 93.06 99 CYS A N 1
ATOM 775 C CA . CYS A 1 99 ? 6.621 -30.422 -7.328 1 93.06 99 CYS A CA 1
ATOM 776 C C . CYS A 1 99 ? 6.52 -29.531 -6.094 1 93.06 99 CYS A C 1
ATOM 778 O O . CYS A 1 99 ? 6.105 -28.375 -6.191 1 93.06 99 CYS A O 1
ATOM 780 N N . ARG A 1 100 ? 7.008 -30.047 -5.012 1 88.75 100 ARG A N 1
ATOM 781 C CA . ARG A 1 100 ? 6.98 -29.312 -3.75 1 88.75 100 ARG A CA 1
ATOM 782 C C . ARG A 1 100 ? 7.777 -28.016 -3.854 1 88.75 100 ARG A C 1
ATOM 784 O O . ARG A 1 100 ? 7.336 -26.969 -3.377 1 88.75 100 ARG A O 1
ATOM 791 N N . LYS A 1 101 ? 8.914 -28.125 -4.43 1 90.25 101 LYS A N 1
ATOM 792 C CA . LYS A 1 101 ? 9.758 -26.938 -4.586 1 90.25 101 LYS A CA 1
ATOM 793 C C . LYS A 1 101 ? 9.047 -25.859 -5.402 1 90.25 101 LYS A C 1
ATOM 795 O O . LYS A 1 101 ? 9.062 -24.688 -5.039 1 90.25 101 LYS A O 1
ATOM 800 N N . THR A 1 102 ? 8.477 -26.281 -6.484 1 92.38 102 THR A N 1
ATOM 801 C CA . THR A 1 102 ? 7.766 -25.359 -7.352 1 92.38 102 THR A CA 1
ATOM 802 C C . THR A 1 102 ? 6.566 -24.75 -6.625 1 92.38 102 THR A C 1
ATOM 804 O O . THR A 1 102 ? 6.293 -23.562 -6.754 1 92.38 102 THR A O 1
ATOM 807 N N . ARG A 1 103 ? 5.867 -25.547 -5.867 1 92.69 103 ARG A N 1
ATOM 808 C CA . ARG A 1 103 ? 4.711 -25.094 -5.098 1 92.69 103 ARG A CA 1
ATOM 809 C C . ARG A 1 103 ? 5.094 -24 -4.117 1 92.69 103 ARG A C 1
ATOM 811 O O . ARG A 1 103 ? 4.312 -23.078 -3.877 1 92.69 103 ARG A O 1
ATOM 818 N N . GLN A 1 104 ? 6.277 -24.016 -3.643 1 91.06 104 GLN A N 1
ATOM 819 C CA . GLN A 1 104 ? 6.766 -23.016 -2.697 1 91.06 104 GLN A CA 1
ATOM 820 C C . GLN A 1 104 ? 7.324 -21.797 -3.426 1 91.06 104 GLN A C 1
ATOM 822 O O . GLN A 1 104 ? 7.168 -20.672 -2.965 1 91.06 104 GLN A O 1
ATOM 827 N N . SER A 1 105 ? 7.898 -22.062 -4.59 1 94.31 105 SER A N 1
ATOM 828 C CA . SER A 1 105 ? 8.625 -21 -5.293 1 94.31 105 SER A CA 1
ATOM 829 C C . SER A 1 105 ? 7.66 -20.031 -5.973 1 94.31 105 SER A C 1
ATOM 831 O O . SER A 1 105 ? 7.957 -18.844 -6.094 1 94.31 105 SER A O 1
ATOM 833 N N . ILE A 1 106 ? 6.516 -20.547 -6.344 1 95.06 106 ILE A N 1
ATOM 834 C CA . ILE A 1 106 ? 5.582 -19.703 -7.09 1 95.06 106 ILE A CA 1
ATOM 835 C C . ILE A 1 106 ? 5.074 -18.578 -6.195 1 95.06 106 ILE A C 1
ATOM 837 O O . ILE A 1 106 ? 5.203 -17.391 -6.539 1 95.06 106 ILE A O 1
ATOM 841 N N . PRO A 1 107 ? 4.566 -18.844 -4.934 1 91.88 107 PRO A N 1
ATOM 842 C CA . PRO A 1 107 ? 4.141 -17.766 -4.047 1 91.88 107 PRO A CA 1
ATOM 843 C C . PRO A 1 107 ? 5.285 -16.812 -3.686 1 91.88 107 PRO A C 1
ATOM 845 O O . PRO A 1 107 ? 5.09 -15.594 -3.631 1 91.88 107 PRO A O 1
ATOM 848 N N . ALA A 1 108 ? 6.461 -17.344 -3.473 1 91 108 ALA A N 1
ATOM 849 C CA . ALA A 1 108 ? 7.613 -16.516 -3.129 1 91 108 ALA A CA 1
ATOM 850 C C . ALA A 1 108 ? 7.945 -15.547 -4.258 1 91 108 ALA A C 1
ATOM 852 O O . ALA A 1 108 ? 8.227 -14.375 -4.012 1 91 108 ALA A O 1
ATOM 853 N N . ALA A 1 109 ? 7.906 -16.031 -5.473 1 94.19 109 ALA A N 1
ATOM 854 C CA . ALA A 1 109 ? 8.195 -15.195 -6.629 1 94.19 109 ALA A CA 1
ATOM 855 C C . ALA A 1 109 ? 7.145 -14.102 -6.789 1 94.19 109 ALA A C 1
ATOM 857 O O . ALA A 1 109 ? 7.477 -12.953 -7.086 1 94.19 109 ALA A O 1
ATOM 858 N N . ILE A 1 110 ? 5.848 -14.391 -6.555 1 92.31 110 ILE A N 1
ATOM 859 C CA . ILE A 1 110 ? 4.77 -13.414 -6.645 1 92.31 110 ILE A CA 1
ATOM 860 C C . ILE A 1 110 ? 4.969 -12.336 -5.582 1 92.31 110 ILE A C 1
ATOM 862 O O . ILE A 1 110 ? 4.832 -11.141 -5.871 1 92.31 110 ILE A O 1
ATOM 866 N N . ARG A 1 111 ? 5.312 -12.703 -4.359 1 86.81 111 ARG A N 1
ATOM 867 C CA . ARG A 1 111 ? 5.562 -11.742 -3.283 1 86.81 111 ARG A CA 1
ATOM 868 C C . ARG A 1 111 ? 6.699 -10.797 -3.65 1 86.81 111 ARG A C 1
ATOM 870 O O . ARG A 1 111 ? 6.59 -9.586 -3.451 1 86.81 111 ARG A O 1
ATOM 877 N N . ARG A 1 112 ? 7.801 -11.336 -4.211 1 86.94 112 ARG A N 1
ATOM 878 C CA . ARG A 1 112 ? 8.914 -10.492 -4.645 1 86.94 112 ARG A CA 1
ATOM 879 C C . ARG A 1 112 ? 8.477 -9.539 -5.754 1 86.94 112 ARG A C 1
ATOM 881 O O . ARG A 1 112 ? 8.891 -8.383 -5.777 1 86.94 112 ARG A O 1
ATOM 888 N N . GLY A 1 113 ? 7.648 -10.031 -6.695 1 87.75 113 GLY A N 1
ATOM 889 C CA . GLY A 1 113 ? 7.098 -9.172 -7.73 1 87.75 113 GLY A CA 1
ATOM 890 C C . GLY A 1 113 ? 6.266 -8.031 -7.18 1 87.75 113 GLY A C 1
ATOM 891 O O . GLY A 1 113 ? 6.391 -6.891 -7.629 1 87.75 113 GLY A O 1
ATOM 892 N N . LEU A 1 114 ? 5.391 -8.297 -6.148 1 84.06 114 LEU A N 1
ATOM 893 C CA . LEU A 1 114 ? 4.547 -7.289 -5.512 1 84.06 114 LEU A CA 1
ATOM 894 C C . LEU A 1 114 ? 5.395 -6.289 -4.73 1 84.06 114 LEU A C 1
ATOM 896 O O . LEU A 1 114 ? 5.07 -5.098 -4.684 1 84.06 114 LEU A O 1
ATOM 900 N N . GLU A 1 115 ? 6.461 -6.789 -4.117 1 77.81 115 GLU A N 1
ATOM 901 C CA . GLU A 1 115 ? 7.375 -5.914 -3.385 1 77.81 115 GLU A CA 1
ATOM 902 C C . GLU A 1 115 ? 8.094 -4.957 -4.328 1 77.81 115 GLU A C 1
ATOM 904 O O . GLU A 1 115 ? 8.32 -3.793 -3.984 1 77.81 115 GLU A O 1
ATOM 909 N N . LYS A 1 116 ? 8.438 -5.496 -5.441 1 77.06 116 LYS A N 1
ATOM 910 C CA . LYS A 1 116 ? 9.117 -4.676 -6.441 1 77.06 116 LYS A CA 1
ATOM 911 C C . LYS A 1 116 ? 8.172 -3.627 -7.023 1 77.06 116 LYS A C 1
ATOM 913 O O . LYS A 1 116 ? 8.609 -2.541 -7.414 1 77.06 116 LYS A O 1
ATOM 918 N N . ASN A 1 117 ? 6.945 -4.055 -7.176 1 80.38 117 ASN A N 1
ATOM 919 C CA . ASN A 1 117 ? 5.918 -3.174 -7.723 1 80.38 117 ASN A CA 1
ATOM 920 C C . ASN A 1 117 ? 4.699 -3.098 -6.809 1 80.38 117 ASN A C 1
ATOM 922 O O . ASN A 1 117 ? 3.637 -3.629 -7.137 1 80.38 117 ASN A O 1
ATOM 926 N N . PRO A 1 118 ? 4.789 -2.322 -5.703 1 75.5 118 PRO A N 1
ATOM 927 C CA . PRO A 1 118 ? 3.742 -2.309 -4.684 1 75.5 118 PRO A CA 1
ATOM 928 C C . PRO A 1 118 ? 2.398 -1.821 -5.223 1 75.5 118 PRO A C 1
ATOM 930 O O . PRO A 1 118 ? 1.348 -2.162 -4.672 1 75.5 118 PRO A O 1
ATOM 933 N N . GLU A 1 119 ? 2.5 -1.018 -6.242 1 72.81 119 GLU A N 1
ATOM 934 C CA . GLU A 1 119 ? 1.265 -0.513 -6.832 1 72.81 119 GLU A CA 1
ATOM 935 C C . GLU A 1 119 ? 0.333 -1.656 -7.227 1 72.81 119 GLU A C 1
ATOM 937 O O . GLU A 1 119 ? -0.89 -1.507 -7.195 1 72.81 119 GLU A O 1
ATOM 942 N N . ILE A 1 120 ? 0.881 -2.787 -7.602 1 81.94 120 ILE A N 1
ATOM 943 C CA . ILE A 1 120 ? 0.074 -3.947 -7.965 1 81.94 120 ILE A CA 1
ATOM 944 C C . ILE A 1 120 ? -0.706 -4.438 -6.746 1 81.94 120 ILE A C 1
ATOM 946 O O . ILE A 1 120 ? -1.896 -4.746 -6.848 1 81.94 120 ILE A O 1
ATOM 950 N N . ALA A 1 121 ? -0.066 -4.496 -5.688 1 78.44 121 ALA A N 1
ATOM 951 C CA . ALA A 1 121 ? -0.721 -4.91 -4.449 1 78.44 121 ALA A CA 1
ATOM 952 C C . ALA A 1 121 ? -1.865 -3.965 -4.094 1 78.44 121 ALA A C 1
ATOM 954 O O . ALA A 1 121 ? -2.939 -4.41 -3.682 1 78.44 121 ALA A O 1
ATOM 955 N N . TYR A 1 122 ? -1.668 -2.75 -4.301 1 72.94 122 TYR A N 1
ATOM 956 C CA . TYR A 1 122 ? -2.689 -1.76 -3.977 1 72.94 122 TYR A CA 1
ATOM 957 C C . TYR A 1 122 ? -3.914 -1.93 -4.867 1 72.94 122 TYR A C 1
ATOM 959 O O . TYR A 1 122 ? -5.051 -1.864 -4.391 1 72.94 122 TYR A O 1
ATOM 967 N N . ARG A 1 123 ? -3.598 -2.113 -6.145 1 75.94 123 ARG A N 1
ATOM 968 C CA . ARG A 1 123 ? -4.699 -2.326 -7.078 1 75.94 123 ARG A CA 1
ATOM 969 C C . ARG A 1 123 ? -5.469 -3.6 -6.734 1 75.94 123 ARG A C 1
ATOM 971 O O . ARG A 1 123 ? -6.688 -3.66 -6.906 1 75.94 123 ARG A O 1
ATOM 978 N N . LEU A 1 124 ? -4.73 -4.574 -6.297 1 77.94 124 LEU A N 1
ATOM 979 C CA . LEU A 1 124 ? -5.344 -5.828 -5.867 1 77.94 124 LEU A CA 1
ATOM 980 C C . LEU A 1 124 ? -6.289 -5.598 -4.691 1 77.94 124 LEU A C 1
ATOM 982 O O . LEU A 1 124 ? -7.398 -6.141 -4.668 1 77.94 124 LEU A O 1
ATOM 986 N N . LEU A 1 125 ? -5.805 -4.828 -3.717 1 72.06 125 LEU A N 1
ATOM 987 C CA . LEU A 1 125 ? -6.629 -4.512 -2.557 1 72.06 125 LEU A CA 1
ATOM 988 C C . LEU A 1 125 ? -7.871 -3.729 -2.971 1 72.06 125 LEU A C 1
ATOM 990 O O . LEU A 1 125 ? -8.969 -3.996 -2.477 1 72.06 125 LEU A O 1
ATOM 994 N N . ASP A 1 126 ? -7.727 -2.812 -3.873 1 67.31 126 ASP A N 1
ATOM 995 C CA . ASP A 1 126 ? -8.828 -1.98 -4.359 1 67.31 126 ASP A CA 1
ATOM 996 C C . ASP A 1 126 ? -9.859 -2.818 -5.102 1 67.31 126 ASP A C 1
ATOM 998 O O . ASP A 1 126 ? -11.062 -2.576 -4.98 1 67.31 126 ASP A O 1
ATOM 1002 N N . ALA A 1 127 ? -9.398 -3.639 -5.938 1 71.5 127 ALA A N 1
ATOM 1003 C CA . ALA A 1 127 ? -10.289 -4.484 -6.73 1 71.5 127 ALA A CA 1
ATOM 1004 C C . ALA A 1 127 ? -11.141 -5.375 -5.832 1 71.5 127 ALA A C 1
ATOM 1006 O O . ALA A 1 127 ? -12.281 -5.691 -6.164 1 71.5 127 ALA A O 1
ATOM 1007 N N . HIS A 1 128 ? -10.633 -5.848 -4.727 1 66.69 128 HIS A N 1
ATOM 1008 C CA . HIS A 1 128 ? -11.375 -6.707 -3.812 1 66.69 128 HIS A CA 1
ATOM 1009 C C . HIS A 1 128 ? -12.336 -5.895 -2.949 1 66.69 128 HIS A C 1
ATOM 1011 O O . HIS A 1 128 ? -13.398 -6.387 -2.557 1 66.69 128 HIS A O 1
ATOM 1017 N N . ASP A 1 129 ? -11.828 -4.797 -2.461 1 57.25 129 ASP A N 1
ATOM 1018 C CA . ASP A 1 129 ? -12.711 -3.943 -1.67 1 57.25 129 ASP A CA 1
ATOM 1019 C C . ASP A 1 129 ? -14 -3.627 -2.43 1 57.25 129 ASP A C 1
ATOM 1021 O O . ASP A 1 129 ? -15.062 -3.494 -1.827 1 57.25 129 ASP A O 1
ATOM 1025 N N . LEU A 1 130 ? -13.867 -3.426 -3.723 1 46.91 130 LEU A N 1
ATOM 1026 C CA . LEU A 1 130 ? -15.062 -3.17 -4.516 1 46.91 130 LEU A CA 1
ATOM 1027 C C . LEU A 1 130 ? -16.047 -4.32 -4.387 1 46.91 130 LEU A C 1
ATOM 1029 O O . LEU A 1 130 ? -17.266 -4.113 -4.469 1 46.91 130 LEU A O 1
ATOM 1033 N N . PHE A 1 131 ? -15.555 -5.438 -4.258 1 46.56 131 PHE A N 1
ATOM 1034 C CA . PHE A 1 131 ? -16.469 -6.57 -4.152 1 46.56 131 PHE A CA 1
ATOM 1035 C C . PHE A 1 131 ? -16.969 -6.734 -2.723 1 46.56 131 PHE A C 1
ATOM 1037 O O . PHE A 1 131 ? -17.875 -7.523 -2.465 1 46.56 131 PHE A O 1
ATOM 1044 N N . ARG A 1 132 ? -16.25 -6.328 -1.807 1 41.91 132 ARG A N 1
ATOM 1045 C CA . ARG A 1 132 ? -16.812 -6.402 -0.46 1 41.91 132 ARG A CA 1
ATOM 1046 C C . ARG A 1 132 ? -18.016 -5.477 -0.313 1 41.91 132 ARG A C 1
ATOM 1048 O O . ARG A 1 132 ? -18.953 -5.773 0.438 1 41.91 132 ARG A O 1
ATOM 1055 N N . ASP A 1 133 ? -17.969 -4.27 -0.734 1 35.97 133 ASP A N 1
ATOM 1056 C CA . ASP A 1 133 ? -19.156 -3.432 -0.565 1 35.97 133 ASP A CA 1
ATOM 1057 C C . ASP A 1 133 ? -20.328 -3.963 -1.391 1 35.97 133 ASP A C 1
ATOM 1059 O O . ASP A 1 133 ? -21.422 -3.412 -1.34 1 35.97 133 ASP A O 1
ATOM 1063 N N . ALA A 1 134 ? -20.094 -4.828 -2.344 1 36.62 134 ALA A N 1
ATOM 1064 C CA . ALA A 1 134 ? -21.375 -5.324 -2.875 1 36.62 134 ALA A CA 1
ATOM 1065 C C . ALA A 1 134 ? -21.938 -6.441 -2.002 1 36.62 134 ALA A C 1
ATOM 1067 O O . ALA A 1 134 ? -21.188 -7.277 -1.494 1 36.62 134 ALA A O 1
ATOM 1068 N N . MET B 1 1 ? -0.233 -44 -22.5 1 52.31 1 MET B N 1
ATOM 1069 C CA . MET B 1 1 ? -0.057 -43.094 -23.625 1 52.31 1 MET B CA 1
ATOM 1070 C C . MET B 1 1 ? 1.212 -42.25 -23.469 1 52.31 1 MET B C 1
ATOM 1072 O O . MET B 1 1 ? 1.601 -41.938 -22.344 1 52.31 1 MET B O 1
ATOM 1076 N N . LYS B 1 2 ? 2.211 -42.344 -24.469 1 65.19 2 LYS B N 1
ATOM 1077 C CA . LYS B 1 2 ? 3.518 -41.719 -24.5 1 65.19 2 LYS B CA 1
ATOM 1078 C C . LYS B 1 2 ? 3.377 -40.188 -24.578 1 65.19 2 LYS B C 1
ATOM 1080 O O . LYS B 1 2 ? 2.6 -39.688 -25.391 1 65.19 2 LYS B O 1
ATOM 1085 N N . VAL B 1 3 ? 3.779 -39.5 -23.531 1 72.25 3 VAL B N 1
ATOM 1086 C CA . VAL B 1 3 ? 3.73 -38.031 -23.516 1 72.25 3 VAL B CA 1
ATOM 1087 C C . VAL B 1 3 ? 4.543 -37.469 -24.672 1 72.25 3 VAL B C 1
ATOM 1089 O O . VAL B 1 3 ? 5.602 -38 -25.016 1 72.25 3 VAL B O 1
ATOM 1092 N N . SER B 1 4 ? 3.947 -36.719 -25.656 1 78.88 4 SER B N 1
ATOM 1093 C CA . SER B 1 4 ? 4.516 -36.219 -26.891 1 78.88 4 SER B CA 1
ATOM 1094 C C . SER B 1 4 ? 5.348 -34.969 -26.656 1 78.88 4 SER B C 1
ATOM 1096 O O . SER B 1 4 ? 5.84 -34.344 -27.594 1 78.88 4 SER B O 1
ATOM 1098 N N . PHE B 1 5 ? 5.551 -34.438 -25.453 1 83.88 5 PHE B N 1
ATOM 1099 C CA . PHE B 1 5 ? 6.332 -33.25 -25.141 1 83.88 5 PHE B CA 1
ATOM 1100 C C . PHE B 1 5 ? 7.41 -33.562 -24.109 1 83.88 5 PHE B C 1
ATOM 1102 O O . PHE B 1 5 ? 7.328 -34.594 -23.406 1 83.88 5 PHE B O 1
ATOM 1109 N N . PRO B 1 6 ? 8.461 -32.719 -24.172 1 89.12 6 PRO B N 1
ATOM 1110 C CA . PRO B 1 6 ? 9.5 -32.969 -23.156 1 89.12 6 PRO B CA 1
ATOM 1111 C C . PRO B 1 6 ? 8.953 -32.906 -21.734 1 89.12 6 PRO B C 1
ATOM 1113 O O . PRO B 1 6 ? 8.211 -31.969 -21.391 1 89.12 6 PRO B O 1
ATOM 1116 N N . ILE B 1 7 ? 9.359 -33.844 -20.984 1 91.19 7 ILE B N 1
ATOM 1117 C CA . ILE B 1 7 ? 8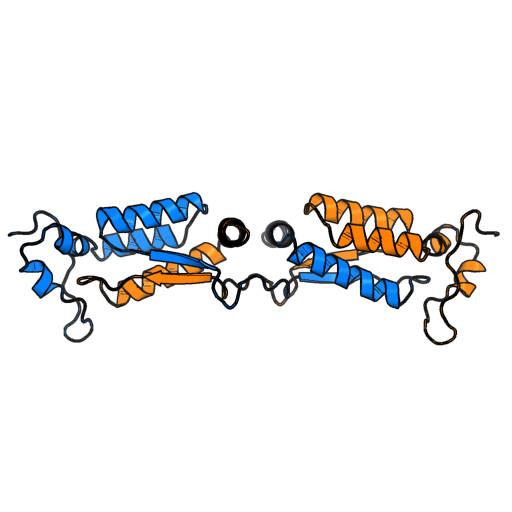.852 -33.938 -19.625 1 91.19 7 ILE B CA 1
ATOM 1118 C C . ILE B 1 7 ? 9.977 -33.656 -18.641 1 91.19 7 ILE B C 1
ATOM 1120 O O . ILE B 1 7 ? 11.148 -33.875 -18.938 1 91.19 7 ILE B O 1
ATOM 1124 N N . ARG B 1 8 ? 9.578 -33.094 -17.5 1 92.69 8 ARG B N 1
ATOM 1125 C CA . ARG B 1 8 ? 10.555 -32.781 -16.469 1 92.69 8 ARG B CA 1
ATOM 1126 C C . ARG B 1 8 ? 11.234 -34.031 -15.938 1 92.69 8 ARG B C 1
ATOM 1128 O O . ARG B 1 8 ? 10.68 -35.125 -16 1 92.69 8 ARG B O 1
ATOM 1135 N N . GLN B 1 9 ? 12.531 -33.844 -15.43 1 92.12 9 GLN B N 1
ATOM 1136 C CA . GLN B 1 9 ? 13.266 -34.938 -14.789 1 92.12 9 GLN B CA 1
ATOM 1137 C C . GLN B 1 9 ? 12.664 -35.281 -13.438 1 92.12 9 GLN B C 1
ATOM 1139 O O . GLN B 1 9 ? 12.047 -34.438 -12.781 1 92.12 9 GLN B O 1
ATOM 1144 N N . PRO B 1 10 ? 12.844 -36.562 -13.094 1 91.62 10 PRO B N 1
ATOM 1145 C CA . PRO B 1 10 ? 12.305 -36.969 -11.797 1 91.62 10 PRO B CA 1
ATOM 1146 C C . PRO B 1 10 ? 12.945 -36.219 -10.633 1 91.62 10 PRO B C 1
ATOM 1148 O O . PRO B 1 10 ? 14.125 -35.875 -10.695 1 91.62 10 PRO B O 1
ATOM 1151 N N . CYS B 1 11 ? 12.086 -35.875 -9.648 1 90.88 11 CYS B N 1
ATOM 1152 C CA . CYS B 1 11 ? 12.602 -35.312 -8.398 1 90.88 11 CYS B CA 1
ATOM 1153 C C . CYS B 1 11 ? 13.461 -36.312 -7.656 1 90.88 11 CYS B C 1
ATOM 1155 O O . CYS B 1 11 ? 13.297 -37.531 -7.844 1 90.88 11 CYS B O 1
ATOM 1157 N N . PRO B 1 12 ? 14.445 -35.781 -6.832 1 86.12 12 PRO B N 1
ATOM 1158 C CA . PRO B 1 12 ? 15.211 -36.75 -6.031 1 86.12 12 PRO B CA 1
ATOM 1159 C C . PRO B 1 12 ? 14.328 -37.656 -5.184 1 86.12 12 PRO B C 1
ATOM 1161 O O . PRO B 1 12 ? 13.328 -37.188 -4.617 1 86.12 12 PRO B O 1
ATOM 1164 N N . PRO B 1 13 ? 14.766 -38.969 -5.242 1 82.31 13 PRO B N 1
ATOM 1165 C CA . PRO B 1 13 ? 13.938 -39.938 -4.5 1 82.31 13 PRO B CA 1
ATOM 1166 C C . PRO B 1 13 ? 13.727 -39.5 -3.045 1 82.31 13 PRO B C 1
ATOM 1168 O O . PRO B 1 13 ? 14.68 -39.125 -2.369 1 82.31 13 PRO B O 1
ATOM 1171 N N . GLY B 1 14 ? 12.516 -39.594 -2.607 1 82.62 14 GLY B N 1
ATOM 1172 C CA . GLY B 1 14 ? 12.211 -39.312 -1.213 1 82.62 14 GLY B CA 1
ATOM 1173 C C . GLY B 1 14 ? 12 -37.844 -0.932 1 82.62 14 GLY B C 1
ATOM 1174 O O . GLY B 1 14 ? 11.461 -37.469 0.114 1 82.62 14 GLY B O 1
ATOM 1175 N N . ALA B 1 15 ? 12.477 -36.906 -1.813 1 82.88 15 ALA B N 1
ATOM 1176 C CA . ALA B 1 15 ? 12.453 -35.469 -1.545 1 82.88 15 ALA B CA 1
ATOM 1177 C C . ALA B 1 15 ? 11.117 -34.875 -1.955 1 82.88 15 ALA B C 1
ATOM 1179 O O . ALA B 1 15 ? 10.75 -33.781 -1.487 1 82.88 15 ALA B O 1
ATOM 1180 N N . CYS B 1 16 ? 10.43 -35.562 -2.816 1 86.38 16 CYS B N 1
ATOM 1181 C CA . CYS B 1 16 ? 9.203 -34.969 -3.352 1 86.38 16 CYS B CA 1
ATOM 1182 C C . CYS B 1 16 ? 8.094 -36.031 -3.426 1 86.38 16 CYS B C 1
ATOM 1184 O O . CYS B 1 16 ? 8.367 -37.219 -3.572 1 86.38 16 CYS B O 1
ATOM 1186 N N . THR B 1 17 ? 6.859 -35.625 -3.143 1 86.06 17 THR B N 1
ATOM 1187 C CA . THR B 1 17 ? 5.684 -36.469 -3.191 1 86.06 17 THR B CA 1
ATOM 1188 C C . THR B 1 17 ? 4.727 -36.031 -4.289 1 86.06 17 THR B C 1
ATOM 1190 O O . THR B 1 17 ? 3.508 -36.156 -4.145 1 86.06 17 THR B O 1
ATOM 1193 N N . CYS B 1 18 ? 5.246 -35.469 -5.355 1 92.19 18 CYS B N 1
ATOM 1194 C CA . CYS B 1 18 ? 4.41 -34.875 -6.391 1 92.19 18 CYS B CA 1
ATOM 1195 C C . CYS B 1 18 ? 3.721 -35.938 -7.219 1 92.19 18 CYS B C 1
ATOM 1197 O O . CYS B 1 18 ? 2.756 -35.656 -7.934 1 92.19 18 CYS B O 1
ATOM 1199 N N . GLY B 1 19 ? 4.199 -37.312 -7.199 1 90.38 19 GLY B N 1
ATOM 1200 C CA . GLY B 1 19 ? 3.59 -38.406 -7.949 1 90.38 19 GLY B CA 1
ATOM 1201 C C . GLY B 1 19 ? 3.877 -38.344 -9.438 1 90.38 19 GLY B C 1
ATOM 1202 O O . GLY B 1 19 ? 3.041 -38.75 -10.25 1 90.38 19 GLY B O 1
ATOM 1203 N N . ARG B 1 20 ? 5.035 -37.75 -9.812 1 90.94 20 ARG B N 1
ATOM 1204 C CA . ARG B 1 20 ? 5.418 -37.562 -11.211 1 90.94 20 ARG B CA 1
ATOM 1205 C C . ARG B 1 20 ? 5.27 -38.875 -12 1 90.94 20 ARG B C 1
ATOM 1207 O O . ARG B 1 20 ? 4.68 -38.875 -13.078 1 90.94 20 ARG B O 1
ATOM 1214 N N . GLU B 1 21 ? 5.793 -40.062 -11.461 1 90.75 21 GLU B N 1
ATOM 1215 C CA . GLU B 1 21 ? 5.789 -41.344 -12.188 1 90.75 21 GLU B CA 1
ATOM 1216 C C . GLU B 1 21 ? 4.371 -41.875 -12.367 1 90.75 21 GLU B C 1
ATOM 1218 O O . GLU B 1 21 ? 4.031 -42.406 -13.422 1 90.75 21 GLU B O 1
ATOM 1223 N N . GLN B 1 22 ? 3.598 -41.75 -11.336 1 89.44 22 GLN B N 1
ATOM 1224 C CA . GLN B 1 22 ? 2.205 -42.188 -11.422 1 89.44 22 GLN B CA 1
ATOM 1225 C C . GLN B 1 22 ? 1.456 -41.406 -12.5 1 89.44 22 GLN B C 1
ATOM 1227 O O . GLN B 1 22 ? 0.64 -41.969 -13.227 1 89.44 22 GLN B O 1
ATOM 1232 N N . LEU B 1 23 ? 1.729 -40.125 -12.602 1 90.5 23 LEU B N 1
ATOM 1233 C CA . LEU B 1 23 ? 1.098 -39.281 -13.609 1 90.5 23 LEU B CA 1
ATOM 1234 C C . LEU B 1 23 ? 1.558 -39.656 -15.008 1 90.5 23 LEU B C 1
ATOM 1236 O O . LEU B 1 23 ? 0.758 -39.656 -15.953 1 90.5 23 LEU B O 1
ATOM 1240 N N . LEU B 1 24 ? 2.83 -39.969 -15.133 1 89.62 24 LEU B N 1
ATOM 1241 C CA . LEU B 1 24 ? 3.41 -40.375 -16.422 1 89.62 24 LEU B CA 1
ATOM 1242 C C . LEU B 1 24 ? 2.756 -41.625 -16.953 1 89.62 24 LEU B C 1
ATOM 1244 O O . LEU B 1 24 ? 2.527 -41.75 -18.156 1 89.62 24 LEU B O 1
ATOM 1248 N N . ASP B 1 25 ? 2.406 -42.469 -16.031 1 89.19 25 ASP B N 1
ATOM 1249 C CA . ASP B 1 25 ? 1.829 -43.75 -16.406 1 89.19 25 ASP B CA 1
ATOM 1250 C C . ASP B 1 25 ? 0.324 -43.656 -16.641 1 89.19 25 ASP B C 1
ATOM 1252 O O . ASP B 1 25 ? -0.307 -44.594 -17.141 1 89.19 25 ASP B O 1
ATOM 1256 N N . GLY B 1 26 ? -0.156 -42.531 -16.234 1 86.19 26 GLY B N 1
ATOM 1257 C CA . GLY B 1 26 ? -1.592 -42.344 -16.359 1 86.19 26 GLY B CA 1
ATOM 1258 C C . GLY B 1 26 ? -2.035 -42.031 -17.781 1 86.19 26 GLY B C 1
ATOM 1259 O O . GLY B 1 26 ? -1.203 -41.906 -18.688 1 86.19 26 GLY B O 1
ATOM 1260 N N . GLU B 1 27 ? -3.436 -42.062 -17.922 1 84.38 27 GLU B N 1
ATOM 1261 C CA . GLU B 1 27 ? -3.965 -41.938 -19.281 1 84.38 27 GLU B CA 1
ATOM 1262 C C . GLU B 1 27 ? -4.531 -40.531 -19.516 1 84.38 27 GLU B C 1
ATOM 1264 O O . GLU B 1 27 ? -4.891 -40.188 -20.641 1 84.38 27 GLU B O 1
ATOM 1269 N N . SER B 1 28 ? -4.547 -39.75 -18.469 1 87.31 28 SER B N 1
ATOM 1270 C CA . SER B 1 28 ? -5.152 -38.438 -18.625 1 87.31 28 SER B CA 1
ATOM 1271 C C . SER B 1 28 ? -4.148 -37.406 -19.172 1 87.31 28 SER B C 1
ATOM 1273 O O . SER B 1 28 ? -3.225 -37 -18.469 1 87.31 28 SER B O 1
ATOM 1275 N N . GLU B 1 29 ? -4.371 -37 -20.359 1 84.19 29 GLU B N 1
ATOM 1276 C CA . GLU B 1 29 ? -3.5 -36 -20.984 1 84.19 29 GLU B CA 1
ATOM 1277 C C . GLU B 1 29 ? -3.543 -34.688 -20.203 1 84.19 29 GLU B C 1
ATOM 1279 O O . GLU B 1 29 ? -2.514 -34.031 -20.031 1 84.19 29 GLU B O 1
ATOM 1284 N N . ALA B 1 30 ? -4.777 -34.375 -19.812 1 85.75 30 ALA B N 1
ATOM 1285 C CA . ALA B 1 30 ? -4.965 -33.125 -19.062 1 85.75 30 ALA B CA 1
ATOM 1286 C C . ALA B 1 30 ? -4.148 -33.125 -17.781 1 85.75 30 ALA B C 1
ATOM 1288 O O . ALA B 1 30 ? -3.543 -32.125 -17.406 1 85.75 30 ALA B O 1
ATOM 1289 N N . ALA B 1 31 ? -4.07 -34.25 -17.203 1 88.88 31 ALA B N 1
ATOM 1290 C CA . ALA B 1 31 ? -3.334 -34.375 -15.945 1 88.88 31 ALA B CA 1
ATOM 1291 C C . ALA B 1 31 ? -1.827 -34.375 -16.188 1 88.88 31 ALA B C 1
ATOM 1293 O O . ALA B 1 31 ? -1.05 -33.969 -15.328 1 88.88 31 ALA B O 1
ATOM 1294 N N . GLN B 1 32 ? -1.41 -34.812 -17.375 1 92 32 GLN B N 1
ATOM 1295 C CA . GLN B 1 32 ? 0.008 -34.969 -17.672 1 92 32 GLN B CA 1
ATOM 1296 C C . GLN B 1 32 ? 0.646 -33.656 -18.078 1 92 32 GLN B C 1
ATOM 1298 O O . GLN B 1 32 ? 1.872 -33.531 -18.109 1 92 32 GLN B O 1
ATOM 1303 N N . ARG B 1 33 ? -0.152 -32.625 -18.281 1 90.69 33 ARG B N 1
ATOM 1304 C CA . ARG B 1 33 ? 0.348 -31.344 -18.766 1 90.69 33 ARG B CA 1
ATOM 1305 C C . ARG B 1 33 ? 1.35 -30.734 -17.781 1 90.69 33 ARG B C 1
ATOM 1307 O O . ARG B 1 33 ? 2.307 -30.078 -18.203 1 90.69 33 ARG B O 1
ATOM 1314 N N . ILE B 1 34 ? 1.187 -31 -16.531 1 92.81 34 ILE B N 1
ATOM 1315 C CA . ILE B 1 34 ? 2.029 -30.406 -15.5 1 92.81 34 ILE B CA 1
ATOM 1316 C C . ILE B 1 34 ? 3.457 -30.922 -15.641 1 92.81 34 ILE B C 1
ATOM 1318 O O . ILE B 1 34 ? 4.402 -30.297 -15.148 1 92.81 34 ILE B O 1
ATOM 1322 N N . LEU B 1 35 ? 3.604 -32.094 -16.281 1 93.19 35 LEU B N 1
ATOM 1323 C CA . LEU B 1 35 ? 4.914 -32.719 -16.453 1 93.19 35 LEU B CA 1
ATOM 1324 C C . LEU B 1 35 ? 5.773 -31.906 -17.422 1 93.19 35 LEU B C 1
ATOM 1326 O O . LEU B 1 35 ? 6.992 -32.094 -17.469 1 93.19 35 LEU B O 1
ATOM 1330 N N . ALA B 1 36 ? 5.141 -31 -18.203 1 93.31 36 ALA B N 1
ATOM 1331 C CA . ALA B 1 36 ? 5.848 -30.172 -19.156 1 93.31 36 ALA B CA 1
ATOM 1332 C C . ALA B 1 36 ? 6.621 -29.047 -18.469 1 93.31 36 ALA B C 1
ATOM 1334 O O . ALA B 1 36 ? 7.414 -28.344 -19.094 1 93.31 36 ALA B O 1
ATOM 1335 N N . LEU B 1 37 ? 6.371 -28.859 -17.125 1 93.69 37 LEU B N 1
ATOM 1336 C CA . LEU B 1 37 ? 7.066 -27.828 -16.359 1 93.69 37 LEU B CA 1
ATOM 1337 C C . LEU B 1 37 ? 8.469 -28.297 -15.984 1 93.69 37 LEU B C 1
ATOM 1339 O O . LEU B 1 37 ? 8.711 -28.656 -14.828 1 93.69 37 LEU B O 1
ATOM 1343 N N . THR B 1 38 ? 9.336 -28.188 -17.031 1 93.81 38 THR B N 1
ATOM 1344 C CA . THR B 1 38 ? 10.734 -28.562 -16.828 1 93.81 38 THR B CA 1
ATOM 1345 C C . THR B 1 38 ? 11.438 -27.5 -15.977 1 93.81 38 THR B C 1
ATOM 1347 O O . THR B 1 38 ? 10.883 -26.438 -15.711 1 93.81 38 THR B O 1
ATOM 1350 N N . ARG B 1 39 ? 12.703 -27.828 -15.555 1 92.88 39 ARG B N 1
ATOM 1351 C CA . ARG B 1 39 ? 13.492 -26.906 -14.75 1 92.88 39 ARG B CA 1
ATOM 1352 C C . ARG B 1 39 ? 13.68 -25.578 -15.469 1 92.88 39 ARG B C 1
ATOM 1354 O O . ARG B 1 39 ? 13.578 -24.516 -14.852 1 92.88 39 ARG B O 1
ATOM 1361 N N . GLN B 1 40 ? 13.977 -25.641 -16.734 1 93.81 40 GLN B N 1
ATOM 1362 C CA . GLN B 1 40 ? 14.172 -24.438 -17.531 1 93.81 40 GLN B CA 1
ATOM 1363 C C . GLN B 1 40 ? 12.883 -23.609 -17.609 1 93.81 40 GLN B C 1
ATOM 1365 O O . GLN B 1 40 ? 12.906 -22.391 -17.438 1 93.81 40 GLN B O 1
ATOM 1370 N N . GLU B 1 41 ? 11.758 -24.281 -17.812 1 94.31 41 GLU B N 1
ATOM 1371 C CA . GLU B 1 41 ? 10.469 -23.609 -17.891 1 94.31 41 GLU B CA 1
ATOM 1372 C C . GLU B 1 41 ? 10.086 -23.016 -16.547 1 94.31 41 GLU B C 1
ATOM 1374 O O . GLU B 1 41 ? 9.516 -21.922 -16.484 1 94.31 41 GLU B O 1
ATOM 1379 N N . GLU B 1 42 ? 10.344 -23.766 -15.508 1 94.94 42 GLU B N 1
ATOM 1380 C CA . GLU B 1 42 ? 10.086 -23.25 -14.164 1 94.94 42 GLU B CA 1
ATOM 1381 C C . GLU B 1 42 ? 10.875 -21.969 -13.906 1 94.94 42 GLU B C 1
ATOM 1383 O O . GLU B 1 42 ? 10.328 -21 -13.367 1 94.94 42 GLU B O 1
ATOM 1388 N N . LYS B 1 43 ? 12.164 -21.953 -14.25 1 95.88 43 LYS B N 1
ATOM 1389 C CA . LYS B 1 43 ? 12.992 -20.766 -14.07 1 95.88 43 LYS B CA 1
ATOM 1390 C C . LYS B 1 43 ? 12.406 -19.562 -14.828 1 95.88 43 LYS B C 1
ATOM 1392 O O . LYS B 1 43 ? 12.336 -18.469 -14.289 1 95.88 43 LYS B O 1
ATOM 1397 N N . ARG B 1 44 ? 11.992 -19.766 -16.031 1 95.69 44 ARG B N 1
ATOM 1398 C CA . ARG B 1 44 ? 11.375 -18.719 -16.844 1 95.69 44 ARG B CA 1
ATOM 1399 C C . ARG B 1 44 ? 10.102 -18.203 -16.188 1 95.69 44 ARG B C 1
ATOM 1401 O O . ARG B 1 44 ? 9.875 -17 -16.094 1 95.69 44 ARG B O 1
ATOM 1408 N N . LEU B 1 45 ? 9.312 -19.141 -15.75 1 95.19 45 LEU B N 1
ATOM 1409 C CA . LEU B 1 45 ? 8.055 -18.797 -15.086 1 95.19 45 LEU B CA 1
ATOM 1410 C C . LEU B 1 45 ? 8.312 -17.953 -13.844 1 95.19 45 LEU B C 1
ATOM 1412 O O . LEU B 1 45 ? 7.684 -16.906 -13.672 1 95.19 45 LEU B O 1
ATOM 1416 N N . LEU B 1 46 ? 9.281 -18.344 -12.992 1 96.31 46 LEU B N 1
ATOM 1417 C CA . LEU B 1 46 ? 9.586 -17.625 -11.758 1 96.31 46 LEU B CA 1
ATOM 1418 C C . LEU B 1 46 ? 10.141 -16.234 -12.055 1 96.31 46 LEU B C 1
ATOM 1420 O O . LEU B 1 46 ? 9.797 -15.266 -11.367 1 96.31 46 LEU B O 1
ATOM 1424 N N . GLU B 1 47 ? 10.953 -16.125 -13.039 1 96.69 47 GLU B N 1
ATOM 1425 C CA . GLU B 1 47 ? 11.484 -14.82 -13.445 1 96.69 47 GLU B CA 1
ATOM 1426 C C . GLU B 1 47 ? 10.359 -13.875 -13.883 1 96.69 47 GLU B C 1
ATOM 1428 O O . GLU B 1 47 ? 10.367 -12.695 -13.531 1 96.69 47 GLU B O 1
ATOM 1433 N N . ARG B 1 48 ? 9.406 -14.414 -14.641 1 96.62 48 ARG B N 1
ATOM 1434 C CA . ARG B 1 48 ? 8.273 -13.617 -15.086 1 96.62 48 ARG B CA 1
ATOM 1435 C C . ARG B 1 48 ? 7.434 -13.148 -13.906 1 96.62 48 ARG B C 1
ATOM 1437 O O . ARG B 1 48 ? 7.02 -11.992 -13.852 1 96.62 48 ARG B O 1
ATOM 1444 N N . LEU B 1 49 ? 7.18 -14.008 -12.93 1 95.44 49 LEU B N 1
ATOM 1445 C CA . LEU B 1 49 ? 6.379 -13.688 -11.75 1 95.44 49 LEU B CA 1
ATOM 1446 C C . LEU B 1 49 ? 7.078 -12.648 -10.883 1 95.44 49 LEU B C 1
ATOM 1448 O O . LEU B 1 49 ? 6.43 -11.789 -10.289 1 95.44 49 LEU B O 1
ATOM 1452 N N . GLU B 1 50 ? 8.43 -12.656 -10.828 1 94.06 50 GLU B N 1
ATOM 1453 C CA . GLU B 1 50 ? 9.219 -11.711 -10.039 1 94.06 50 GLU B CA 1
ATOM 1454 C C . GLU B 1 50 ? 9.227 -10.328 -10.68 1 94.06 50 GLU B C 1
ATOM 1456 O O . GLU B 1 50 ? 9.5 -9.328 -10.016 1 94.06 50 GLU B O 1
ATOM 1461 N N . ASN B 1 51 ? 8.93 -10.344 -11.953 1 95.12 51 ASN B N 1
ATOM 1462 C CA . ASN B 1 51 ? 8.992 -9.086 -12.688 1 95.12 51 ASN B CA 1
ATOM 1463 C C . ASN B 1 51 ? 7.621 -8.672 -13.211 1 95.12 51 ASN B C 1
ATOM 1465 O O . ASN B 1 51 ? 7.492 -8.25 -14.359 1 95.12 51 ASN B O 1
ATOM 1469 N N . LEU B 1 52 ? 6.66 -8.812 -12.344 1 93.56 52 LEU B N 1
ATOM 1470 C CA . LEU B 1 52 ? 5.293 -8.422 -12.672 1 93.56 52 LEU B CA 1
ATOM 1471 C C . LEU B 1 52 ? 5.227 -6.949 -13.055 1 93.56 52 LEU B C 1
ATOM 1473 O O . LEU B 1 52 ? 5.879 -6.109 -12.43 1 93.56 52 LEU B O 1
ATOM 1477 N N . GLN B 1 53 ? 4.375 -6.668 -14.047 1 91 53 GLN B N 1
ATOM 1478 C CA . GLN B 1 53 ? 4.316 -5.305 -14.562 1 91 53 GLN B CA 1
ATOM 1479 C C . GLN B 1 53 ? 3.041 -4.602 -14.117 1 91 53 GLN B C 1
ATOM 1481 O O . GLN B 1 53 ? 2.992 -3.369 -14.062 1 91 53 GLN B O 1
ATOM 1486 N N . SER B 1 54 ? 2.012 -5.324 -13.898 1 90.5 54 SER B N 1
ATOM 1487 C CA . SER B 1 54 ? 0.711 -4.777 -13.523 1 90.5 54 SER B CA 1
ATOM 1488 C C . SER B 1 54 ? -0.196 -5.852 -12.938 1 90.5 54 SER B C 1
ATOM 1490 O O . SER B 1 54 ? 0.154 -7.031 -12.938 1 90.5 54 SER B O 1
ATOM 1492 N N . LEU B 1 55 ? -1.347 -5.418 -12.391 1 89.12 55 LEU B N 1
ATOM 1493 C CA . LEU B 1 55 ? -2.344 -6.371 -11.914 1 89.12 55 LEU B CA 1
ATOM 1494 C C . LEU B 1 55 ? -2.867 -7.227 -13.062 1 89.12 55 LEU B C 1
ATOM 1496 O O . LEU B 1 55 ? -3.061 -8.438 -12.898 1 89.12 55 LEU B O 1
ATOM 1500 N N . ALA B 1 56 ? -3.137 -6.543 -14.211 1 94 56 ALA B N 1
ATOM 1501 C CA . ALA B 1 56 ? -3.576 -7.281 -15.391 1 94 56 ALA B CA 1
ATOM 1502 C C . ALA B 1 56 ? -2.553 -8.344 -15.789 1 94 56 ALA B C 1
ATOM 1504 O O . ALA B 1 56 ? -2.922 -9.445 -16.203 1 94 56 ALA B O 1
ATOM 1505 N N . ASP B 1 57 ? -1.295 -8.031 -15.734 1 95.88 57 ASP B N 1
ATOM 1506 C CA . ASP B 1 57 ? -0.219 -8.977 -16.016 1 95.88 57 ASP B CA 1
ATOM 1507 C C . ASP B 1 57 ? -0.288 -10.18 -15.086 1 95.88 57 ASP B C 1
ATOM 1509 O O . ASP B 1 57 ? -0.198 -11.328 -15.539 1 95.88 57 ASP B O 1
ATOM 1513 N N . LEU B 1 58 ? -0.455 -9.898 -13.781 1 95.38 58 LEU B N 1
ATOM 1514 C CA . LEU B 1 58 ? -0.599 -10.969 -12.805 1 95.38 58 LEU B CA 1
ATOM 1515 C C . LEU B 1 58 ? -1.786 -11.859 -13.148 1 95.38 58 LEU B C 1
ATOM 1517 O O . LEU B 1 58 ? -1.668 -13.086 -13.148 1 95.38 58 LEU B O 1
ATOM 1521 N N . GLN B 1 59 ? -2.848 -11.297 -13.484 1 95.44 59 GLN B N 1
ATOM 1522 C CA . GLN B 1 59 ? -4.059 -12.047 -13.812 1 95.44 59 GLN B CA 1
ATOM 1523 C C . GLN B 1 59 ? -3.861 -12.898 -15.062 1 95.44 59 GLN B C 1
ATOM 1525 O O . GLN B 1 59 ? -4.316 -14.039 -15.125 1 95.44 59 GLN B O 1
ATOM 1530 N N . ARG B 1 60 ? -3.197 -12.398 -16.031 1 96.25 60 ARG B N 1
ATOM 1531 C CA . ARG B 1 60 ? -2.9 -13.141 -17.25 1 96.25 60 ARG B CA 1
ATOM 1532 C C . ARG B 1 60 ? -2.023 -14.352 -16.938 1 96.25 60 ARG B C 1
ATOM 1534 O O . ARG B 1 60 ? -2.268 -15.445 -17.453 1 96.25 60 ARG B O 1
ATOM 1541 N N . LEU B 1 61 ? -1.049 -14.102 -16.141 1 96.5 61 LEU B N 1
ATOM 1542 C CA . LEU B 1 61 ? -0.159 -15.203 -15.789 1 96.5 61 LEU B CA 1
ATOM 1543 C C . LEU B 1 61 ? -0.906 -16.281 -15 1 96.5 61 LEU B C 1
ATOM 1545 O O . LEU B 1 61 ? -0.69 -17.469 -15.211 1 96.5 61 LEU B O 1
ATOM 1549 N N . GLN B 1 62 ? -1.784 -15.812 -14.062 1 96 62 GLN B N 1
ATOM 1550 C CA . GLN B 1 62 ? -2.613 -16.766 -13.32 1 96 62 GLN B CA 1
ATOM 1551 C C . GLN B 1 62 ? -3.463 -17.609 -14.266 1 96 62 GLN B C 1
ATOM 1553 O O . GLN B 1 62 ? -3.562 -18.828 -14.102 1 96 62 GLN B O 1
ATOM 1558 N N . GLN B 1 63 ? -4.055 -17.031 -15.281 1 95.88 63 GLN B N 1
ATOM 1559 C CA . GLN B 1 63 ? -4.875 -17.734 -16.266 1 95.88 63 GLN B CA 1
ATOM 1560 C C . GLN B 1 63 ? -4.035 -18.688 -17.109 1 95.88 63 GLN B C 1
ATOM 1562 O O . GLN B 1 63 ? -4.465 -19.812 -17.375 1 95.88 63 GLN B O 1
ATOM 1567 N N . ARG B 1 64 ? -2.947 -18.281 -17.484 1 95.75 64 ARG B N 1
ATOM 1568 C CA . ARG B 1 64 ? -2.055 -19.125 -18.281 1 95.75 64 ARG B CA 1
ATOM 1569 C C . ARG B 1 64 ? -1.617 -20.344 -17.5 1 95.75 64 ARG B C 1
ATOM 1571 O O . ARG B 1 64 ? -1.583 -21.453 -18.031 1 95.75 64 ARG B O 1
ATOM 1578 N N . LEU B 1 65 ? -1.255 -20.156 -16.219 1 95.69 65 LEU B N 1
ATOM 1579 C CA . LEU B 1 65 ? -0.877 -21.281 -15.359 1 95.69 65 LEU B CA 1
ATOM 1580 C C . LEU B 1 65 ? -2 -22.297 -15.281 1 95.69 65 LEU B C 1
ATOM 1582 O O . LEU B 1 65 ? -1.752 -23.5 -15.383 1 95.69 65 LEU B O 1
ATOM 1586 N N . LEU B 1 66 ? -3.195 -21.859 -15.25 1 94.38 66 LEU B N 1
ATOM 1587 C CA . LEU B 1 66 ? -4.352 -22.734 -15.148 1 94.38 66 LEU B CA 1
ATOM 1588 C C . LEU B 1 66 ? -4.594 -23.469 -16.469 1 94.38 66 LEU B C 1
ATOM 1590 O O . LEU B 1 66 ? -4.723 -24.688 -16.484 1 94.38 66 LEU B O 1
ATOM 1594 N N . GLU B 1 67 ? -4.559 -22.766 -17.531 1 94.19 67 GLU B N 1
ATOM 1595 C CA . GLU B 1 67 ? -4.898 -23.312 -18.844 1 94.19 67 GLU B CA 1
ATOM 1596 C C . GLU B 1 67 ? -3.809 -24.25 -19.344 1 94.19 67 GLU B C 1
ATOM 1598 O O . GLU B 1 67 ? -4.102 -25.312 -19.922 1 94.19 67 GLU B O 1
ATOM 1603 N N . GLN B 1 68 ? -2.6 -23.938 -19.125 1 92.88 68 GLN B N 1
ATOM 1604 C CA . GLN B 1 68 ? -1.5 -24.688 -19.734 1 92.88 68 GLN B CA 1
ATOM 1605 C C . GLN B 1 68 ? -1.028 -25.812 -18.812 1 92.88 68 GLN B C 1
ATOM 1607 O O . GLN B 1 68 ? -0.653 -26.875 -19.281 1 92.88 68 GLN B O 1
ATOM 1612 N N . LEU B 1 69 ? -1.076 -25.547 -17.531 1 92.56 69 LEU B N 1
ATOM 1613 C CA . LEU B 1 69 ? -0.455 -26.5 -16.609 1 92.56 69 LEU B CA 1
ATOM 1614 C C . LEU B 1 69 ? -1.468 -27.016 -15.594 1 92.56 69 LEU B C 1
ATOM 1616 O O . LEU B 1 69 ? -1.189 -27.969 -14.867 1 92.56 69 LEU B O 1
ATOM 1620 N N . GLY B 1 70 ? -2.617 -26.391 -15.523 1 91.81 70 GLY B N 1
ATOM 1621 C CA . GLY B 1 70 ? -3.627 -26.797 -14.562 1 91.81 70 GLY B CA 1
ATOM 1622 C C . GLY B 1 70 ? -3.385 -26.219 -13.172 1 91.81 70 GLY B C 1
ATOM 1623 O O . GLY B 1 70 ? -4.082 -26.578 -12.219 1 91.81 70 GLY B O 1
ATOM 1624 N N . ILE B 1 71 ? -2.371 -25.406 -12.984 1 92.88 71 ILE B N 1
ATOM 1625 C CA . ILE B 1 71 ? -2.045 -24.844 -11.68 1 92.88 71 ILE B CA 1
ATOM 1626 C C . ILE B 1 71 ? -2.977 -23.672 -11.375 1 92.88 71 ILE B C 1
ATOM 1628 O O . ILE B 1 71 ? -2.996 -22.688 -12.102 1 92.88 71 ILE B O 1
ATOM 1632 N N . ARG B 1 72 ? -3.719 -23.766 -10.305 1 93.56 72 ARG B N 1
ATOM 1633 C CA . ARG B 1 72 ? -4.594 -22.688 -9.867 1 93.56 72 ARG B CA 1
ATOM 1634 C C . ARG B 1 72 ? -3.943 -21.875 -8.758 1 93.56 72 ARG B C 1
ATOM 1636 O O . ARG B 1 72 ? -3.688 -22.391 -7.668 1 93.56 72 ARG B O 1
ATOM 1643 N N . VAL B 1 73 ? -3.617 -20.625 -9.023 1 93.94 73 VAL B N 1
ATOM 1644 C CA . VAL B 1 73 ? -3.041 -19.672 -8.07 1 93.94 73 VAL B CA 1
ATOM 1645 C C . VAL B 1 73 ? -4.047 -18.578 -7.77 1 93.94 73 VAL B C 1
ATOM 1647 O O . VAL B 1 73 ? -4.582 -17.938 -8.688 1 93.94 73 VAL B O 1
ATOM 1650 N N . GLN B 1 74 ? -4.391 -18.312 -6.48 1 90.38 74 GLN B N 1
ATOM 1651 C CA . GLN B 1 74 ? -5.262 -17.234 -6.047 1 90.38 74 GLN B CA 1
ATOM 1652 C C . GLN B 1 74 ? -4.496 -16.219 -5.199 1 90.38 74 GLN B C 1
ATOM 1654 O O . GLN B 1 74 ? -3.814 -16.594 -4.242 1 90.38 74 GLN B O 1
ATOM 1659 N N . VAL B 1 75 ? -4.547 -14.984 -5.594 1 87.81 75 VAL B N 1
ATOM 1660 C CA . VAL B 1 75 ? -3.926 -13.883 -4.867 1 87.81 75 VAL B CA 1
ATOM 1661 C C . VAL B 1 75 ? -4.996 -12.914 -4.383 1 87.81 75 VAL B C 1
ATOM 1663 O O . VAL B 1 75 ? -5.723 -12.328 -5.188 1 87.81 75 VAL B O 1
ATOM 1666 N N . ALA B 1 76 ? -5.137 -12.719 -3.055 1 79.5 76 ALA B N 1
ATOM 1667 C CA . ALA B 1 76 ? -6.176 -11.867 -2.48 1 79.5 76 ALA B CA 1
ATOM 1668 C C . ALA B 1 76 ? -5.711 -11.258 -1.16 1 79.5 76 ALA B C 1
ATOM 1670 O O . ALA B 1 76 ? -4.777 -11.758 -0.532 1 79.5 76 ALA B O 1
ATOM 1671 N N . PRO B 1 77 ? -6.309 -10.016 -0.877 1 72.62 77 PRO B N 1
ATOM 1672 C CA . PRO B 1 77 ? -6.004 -9.477 0.451 1 72.62 77 PRO B CA 1
ATOM 1673 C C . PRO B 1 77 ? -6.289 -10.477 1.571 1 72.62 77 PRO B C 1
ATOM 1675 O O . PRO B 1 77 ? -7.312 -11.164 1.543 1 72.62 77 PRO B O 1
ATOM 1678 N N . GLY B 1 78 ? -5.258 -10.742 2.377 1 64.38 78 GLY B N 1
ATOM 1679 C CA . GLY B 1 78 ? -5.457 -11.609 3.523 1 64.38 78 GLY B CA 1
ATOM 1680 C C . GLY B 1 78 ? -6.113 -10.906 4.699 1 64.38 78 GLY B C 1
ATOM 1681 O O . GLY B 1 78 ? -6.539 -9.75 4.578 1 64.38 78 GLY B O 1
ATOM 1682 N N . PHE B 1 79 ? -6.383 -11.727 5.738 1 54.88 79 PHE B N 1
ATOM 1683 C CA . PHE B 1 79 ? -7.008 -11.203 6.949 1 54.88 79 PHE B CA 1
ATOM 1684 C C . PHE B 1 79 ? -6.195 -10.047 7.52 1 54.88 79 PHE B C 1
ATOM 1686 O O . PHE B 1 79 ? -6.758 -9.086 8.039 1 54.88 79 PHE B O 1
ATOM 1693 N N . ASN B 1 80 ? -4.902 -10.234 7.559 1 48.62 80 ASN B N 1
ATOM 1694 C CA . ASN B 1 80 ? -4.031 -9.195 8.102 1 48.62 80 ASN B CA 1
ATOM 1695 C C . ASN B 1 80 ? -3.67 -8.164 7.039 1 48.62 80 ASN B C 1
ATOM 1697 O O . ASN B 1 80 ? -2.916 -8.453 6.109 1 48.62 80 ASN B O 1
ATOM 1701 N N . GLU B 1 81 ? -4.566 -7.445 6.547 1 48.97 81 GLU B N 1
ATOM 1702 C CA . GLU B 1 81 ? -4.512 -6.516 5.422 1 48.97 81 GLU B CA 1
ATOM 1703 C C . GLU B 1 81 ? -3.234 -5.684 5.457 1 48.97 81 GLU B C 1
ATOM 1705 O O . GLU B 1 81 ? -2.717 -5.379 6.535 1 48.97 81 GLU B O 1
ATOM 1710 N N . VAL B 1 82 ? -2.375 -5.789 4.398 1 49.56 82 VAL B N 1
ATOM 1711 C CA . VAL B 1 82 ? -1.132 -5.105 4.055 1 49.56 82 VAL B CA 1
ATOM 1712 C C . VAL B 1 82 ? -1.262 -3.613 4.348 1 49.56 82 VAL B C 1
ATOM 1714 O O . VAL B 1 82 ? -0.393 -2.822 3.975 1 49.56 82 VAL B O 1
ATOM 1717 N N . ARG B 1 83 ? -2.318 -3.049 4.629 1 48.06 83 ARG B N 1
ATOM 1718 C CA . ARG B 1 83 ? -2.451 -1.602 4.508 1 48.06 83 ARG B CA 1
ATOM 1719 C C . ARG B 1 83 ? -1.625 -0.885 5.57 1 48.06 83 ARG B C 1
ATOM 1721 O O . ARG B 1 83 ? -2.145 -0.521 6.625 1 48.06 83 ARG B O 1
ATOM 1728 N N . THR B 1 84 ? -0.508 -1.539 6.086 1 49.81 84 THR B N 1
ATOM 1729 C CA . THR B 1 84 ? -0.163 -0.737 7.254 1 49.81 84 THR B CA 1
ATOM 1730 C C . THR B 1 84 ? 0.393 0.62 6.836 1 49.81 84 THR B C 1
ATOM 1732 O O . THR B 1 84 ? 1.243 0.7 5.945 1 49.81 84 THR B O 1
ATOM 1735 N N . MET B 1 85 ? -0.368 1.67 6.918 1 53.12 85 MET B N 1
ATOM 1736 C CA . MET B 1 85 ? -0.024 3.086 6.832 1 53.12 85 MET B CA 1
ATOM 1737 C C . MET B 1 85 ? 1.015 3.459 7.887 1 53.12 85 MET B C 1
ATOM 1739 O O . MET B 1 85 ? 1.44 4.613 7.965 1 53.12 85 MET B O 1
ATOM 1743 N N . ARG B 1 86 ? 1.533 2.514 8.609 1 58.69 86 ARG B N 1
ATOM 1744 C CA . ARG B 1 86 ? 2.406 2.811 9.742 1 58.69 86 ARG B CA 1
ATOM 1745 C C . ARG B 1 86 ? 3.791 3.24 9.266 1 58.69 86 ARG B C 1
ATOM 1747 O O . ARG B 1 86 ? 4.504 3.953 9.977 1 58.69 86 ARG B O 1
ATOM 1754 N N . GLY B 1 87 ? 4.062 3.205 7.98 1 62.34 87 GLY B N 1
ATOM 1755 C CA . GLY B 1 87 ? 5.395 3.576 7.527 1 62.34 87 GLY B CA 1
ATOM 1756 C C . GLY B 1 87 ? 5.465 4.996 6.992 1 62.34 87 GLY B C 1
ATOM 1757 O O . GLY B 1 87 ? 6.523 5.438 6.535 1 62.34 87 GLY B O 1
ATOM 1758 N N . ILE B 1 88 ? 4.422 5.742 7.109 1 74.31 88 ILE B N 1
ATOM 1759 C CA . ILE B 1 88 ? 4.43 7.125 6.633 1 74.31 88 ILE B CA 1
ATOM 1760 C C . ILE B 1 88 ? 4.672 8.07 7.809 1 74.31 88 ILE B C 1
ATOM 1762 O O . ILE B 1 88 ? 3.963 8.016 8.812 1 74.31 88 ILE B O 1
ATOM 1766 N N . ALA B 1 89 ? 5.793 8.766 7.773 1 79.62 89 ALA B N 1
ATOM 1767 C CA . ALA B 1 89 ? 6.086 9.78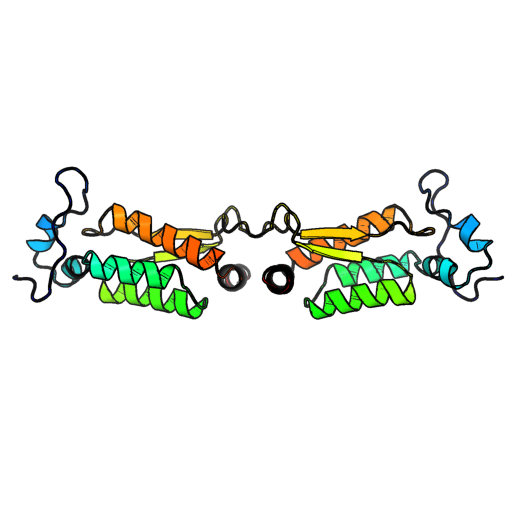1 8.781 1 79.62 89 ALA B CA 1
ATOM 1768 C C . ALA B 1 89 ? 5.398 11.102 8.438 1 79.62 89 ALA B C 1
ATOM 1770 O O . ALA B 1 89 ? 5.461 11.562 7.297 1 79.62 89 ALA B O 1
ATOM 1771 N N . ILE B 1 90 ? 4.672 11.688 9.352 1 87 90 ILE B N 1
ATOM 1772 C CA . ILE B 1 90 ? 4.043 13 9.234 1 87 90 ILE B CA 1
ATOM 1773 C C . ILE B 1 90 ? 4.613 13.945 10.289 1 87 90 ILE B C 1
ATOM 1775 O O . ILE B 1 90 ? 4.422 13.734 11.492 1 87 90 ILE B O 1
ATOM 1779 N N . GLU B 1 91 ? 5.352 14.977 9.852 1 89 91 GLU B N 1
ATOM 1780 C CA . GLU B 1 91 ? 6.02 15.906 10.75 1 89 91 GLU B CA 1
ATOM 1781 C C . GLU B 1 91 ? 5.445 17.312 10.602 1 89 91 GLU B C 1
ATOM 1783 O O . GLU B 1 91 ? 5.188 17.781 9.492 1 89 91 GLU B O 1
ATOM 1788 N N . ILE B 1 92 ? 5.219 17.984 11.75 1 92.38 92 ILE B N 1
ATOM 1789 C CA . ILE B 1 92 ? 4.797 19.375 11.789 1 92.38 92 ILE B CA 1
ATOM 1790 C C . ILE B 1 92 ? 5.844 20.203 12.523 1 92.38 92 ILE B C 1
ATOM 1792 O O . ILE B 1 92 ? 6.234 19.875 13.641 1 92.38 92 ILE B O 1
ATOM 1796 N N . ASP B 1 93 ? 6.289 21.281 11.922 1 89.38 93 ASP B N 1
ATOM 1797 C CA . ASP B 1 93 ? 7.281 22.141 12.555 1 89.38 93 ASP B CA 1
ATOM 1798 C C . ASP B 1 93 ? 6.691 22.859 13.766 1 89.38 93 ASP B C 1
ATOM 1800 O O . ASP B 1 93 ? 5.488 23.125 13.812 1 89.38 93 ASP B O 1
ATOM 1804 N N . GLU B 1 94 ? 7.637 23.125 14.734 1 88.88 94 GLU B N 1
ATOM 1805 C CA . GLU B 1 94 ? 7.207 23.984 15.836 1 88.88 94 GLU B CA 1
ATOM 1806 C C . GLU B 1 94 ? 6.848 25.391 15.336 1 88.88 94 GLU B C 1
ATOM 1808 O O . GLU B 1 94 ? 7.523 25.922 14.461 1 88.88 94 GLU B O 1
ATOM 1813 N N . GLN B 1 95 ? 5.758 25.844 15.812 1 89.94 95 GLN B N 1
ATOM 1814 C CA . GLN B 1 95 ? 5.273 27.156 15.398 1 89.94 95 GLN B CA 1
ATOM 1815 C C . GLN B 1 95 ? 4.543 27.859 16.531 1 89.94 95 GLN B C 1
ATOM 1817 O O . GLN B 1 95 ? 3.525 27.359 17.016 1 89.94 95 GLN B O 1
ATOM 1822 N N . PRO B 1 96 ? 5.168 29.031 16.938 1 88.88 96 PRO B N 1
ATOM 1823 C CA . PRO B 1 96 ? 4.406 29.797 17.922 1 88.88 96 PRO B CA 1
ATOM 1824 C C . PRO B 1 96 ? 2.965 30.047 17.5 1 88.88 96 PRO B C 1
ATOM 1826 O O . PRO B 1 96 ? 2.709 30.359 16.328 1 88.88 96 PRO B O 1
ATOM 1829 N N . GLY B 1 97 ? 2.055 29.875 18.391 1 91.31 97 GLY B N 1
ATOM 1830 C CA . GLY B 1 97 ? 0.653 30.125 18.094 1 91.31 97 GLY B CA 1
ATOM 1831 C C . GLY B 1 97 ? -0.111 28.859 17.734 1 91.31 97 GLY B C 1
ATOM 1832 O O . GLY B 1 97 ? -1.342 28.844 17.781 1 91.31 97 GLY B O 1
ATOM 1833 N N . LEU B 1 98 ? 0.558 27.922 17.328 1 91.81 98 LEU B N 1
ATOM 1834 C CA . LEU B 1 98 ? -0.104 26.672 16.969 1 91.81 98 LEU B CA 1
ATOM 1835 C C . LEU B 1 98 ? -0.496 25.891 18.219 1 91.81 98 LEU B C 1
ATOM 1837 O O . LEU B 1 98 ? 0.369 25.469 19 1 91.81 98 LEU B O 1
ATOM 1841 N N . CYS B 1 99 ? -1.779 25.656 18.344 1 93.06 99 CYS B N 1
ATOM 1842 C CA . CYS B 1 99 ? -2.346 24.953 19.5 1 93.06 99 CYS B CA 1
ATOM 1843 C C . CYS B 1 99 ? -1.883 23.516 19.547 1 93.06 99 CYS B C 1
ATOM 1845 O O . CYS B 1 99 ? -1.79 22.844 18.5 1 93.06 99 CYS B O 1
ATOM 1847 N N . ARG B 1 100 ? -1.724 23.016 20.719 1 88.62 100 ARG B N 1
ATOM 1848 C CA . ARG B 1 100 ? -1.281 21.641 20.922 1 88.62 100 ARG B CA 1
ATOM 1849 C C . ARG B 1 100 ? -2.277 20.656 20.328 1 88.62 100 ARG B C 1
ATOM 1851 O O . ARG B 1 100 ? -1.884 19.688 19.688 1 88.62 100 ARG B O 1
ATOM 1858 N N . LYS B 1 101 ? -3.51 20.906 20.594 1 90.12 101 LYS B N 1
ATOM 1859 C CA . LYS B 1 101 ? -4.547 20.031 20.062 1 90.12 101 LYS B CA 1
ATOM 1860 C C . LYS B 1 101 ? -4.5 19.984 18.531 1 90.12 101 LYS B C 1
ATOM 1862 O O . LYS B 1 101 ? -4.578 18.906 17.938 1 90.12 101 LYS B O 1
ATOM 1867 N N . THR B 1 102 ? -4.41 21.141 17.953 1 92.38 102 THR B N 1
ATOM 1868 C CA . THR B 1 102 ? -4.355 21.234 16.5 1 92.38 102 THR B CA 1
ATOM 1869 C C . THR B 1 102 ? -3.104 20.547 15.961 1 92.38 102 THR B C 1
ATOM 1871 O O . THR B 1 102 ? -3.156 19.844 14.938 1 92.38 102 THR B O 1
ATOM 1874 N N . ARG B 1 103 ? -1.997 20.703 16.625 1 92.75 103 ARG B N 1
ATOM 1875 C CA . ARG B 1 103 ? -0.73 20.094 16.234 1 92.75 103 ARG B CA 1
ATOM 1876 C C . ARG B 1 103 ? -0.845 18.562 16.203 1 92.75 103 ARG B C 1
ATOM 1878 O O . ARG B 1 103 ? -0.235 17.906 15.359 1 92.75 103 ARG B O 1
ATOM 1885 N N . GLN B 1 104 ? -1.672 18.031 17.016 1 91.25 104 GLN B N 1
ATOM 1886 C CA . GLN B 1 104 ? -1.871 16.578 17.094 1 91.25 104 GLN B CA 1
ATOM 1887 C C . GLN B 1 104 ? -2.926 16.125 16.094 1 91.25 104 GLN B C 1
ATOM 1889 O O . GLN B 1 104 ? -2.811 15.047 15.5 1 91.25 104 GLN B O 1
ATOM 1894 N N . SER B 1 105 ? -3.895 17 15.867 1 94.31 105 SER B N 1
ATOM 1895 C CA . SER B 1 105 ? -5.047 16.609 15.062 1 94.31 105 SER B CA 1
ATOM 1896 C C . SER B 1 105 ? -4.703 16.578 13.578 1 94.31 105 SER B C 1
ATOM 1898 O O . SER B 1 105 ? -5.25 15.781 12.82 1 94.31 105 SER B O 1
ATOM 1900 N N . ILE B 1 106 ? -3.766 17.422 13.195 1 95.12 106 ILE B N 1
ATOM 1901 C CA . ILE B 1 106 ? -3.445 17.531 11.773 1 95.12 106 ILE B CA 1
ATOM 1902 C C . ILE B 1 106 ? -2.828 16.219 11.281 1 95.12 106 ILE B C 1
ATOM 1904 O O . ILE B 1 106 ? -3.326 15.617 10.328 1 95.12 106 ILE B O 1
ATOM 1908 N N . PRO B 1 107 ? -1.774 15.641 11.961 1 91.94 107 PRO B N 1
ATOM 1909 C CA . PRO B 1 107 ? -1.225 14.352 11.531 1 91.94 107 PRO B CA 1
ATOM 1910 C C . PRO B 1 107 ? -2.248 13.219 11.594 1 91.94 107 PRO B C 1
ATOM 1912 O O . PRO B 1 107 ? -2.293 12.375 10.695 1 91.94 107 PRO B O 1
ATOM 1915 N N . ALA B 1 108 ? -3.072 13.211 12.609 1 91.06 108 ALA B N 1
ATOM 1916 C CA . ALA B 1 108 ? -4.09 12.172 12.75 1 91.06 108 ALA B CA 1
ATOM 1917 C C . ALA B 1 108 ? -5.074 12.203 11.586 1 91.06 108 ALA B C 1
ATOM 1919 O O . ALA B 1 108 ? -5.438 11.164 11.039 1 91.06 108 ALA B O 1
ATOM 1920 N N . ALA B 1 109 ? -5.48 13.391 11.203 1 94.25 109 ALA B N 1
ATOM 1921 C CA . ALA B 1 109 ? -6.414 13.547 10.094 1 94.25 109 ALA B CA 1
ATOM 1922 C C . ALA B 1 109 ? -5.781 13.094 8.781 1 94.25 109 ALA B C 1
ATOM 1924 O O . ALA B 1 109 ? -6.426 12.43 7.965 1 94.25 109 ALA B O 1
ATOM 1925 N N . ILE B 1 110 ? -4.496 13.398 8.531 1 92.31 110 ILE B N 1
ATOM 1926 C CA . ILE B 1 110 ? -3.785 12.992 7.328 1 92.31 110 ILE B CA 1
ATOM 1927 C C . ILE B 1 110 ? -3.693 11.469 7.277 1 92.31 110 ILE B C 1
ATOM 1929 O O . ILE B 1 110 ? -3.934 10.859 6.23 1 92.31 110 ILE B O 1
ATOM 1933 N N . ARG B 1 111 ? -3.387 10.805 8.383 1 86.88 111 ARG B N 1
ATOM 1934 C CA . ARG B 1 111 ? -3.314 9.352 8.453 1 86.88 111 ARG B CA 1
ATOM 1935 C C . ARG B 1 111 ? -4.656 8.719 8.094 1 86.88 111 ARG B C 1
ATOM 1937 O O . ARG B 1 111 ? -4.707 7.754 7.324 1 86.88 111 ARG B O 1
ATOM 1944 N N . ARG B 1 112 ? -5.762 9.266 8.641 1 86.88 112 ARG B N 1
ATOM 1945 C CA . ARG B 1 112 ? -7.086 8.766 8.305 1 86.88 112 ARG B CA 1
ATOM 1946 C C . ARG B 1 112 ? -7.387 8.945 6.824 1 86.88 112 ARG B C 1
ATOM 1948 O O . ARG B 1 112 ? -7.988 8.078 6.191 1 86.88 112 ARG B O 1
ATOM 1955 N N . GLY B 1 113 ? -6.984 10.102 6.254 1 87.88 113 GLY B N 1
ATOM 1956 C CA . GLY B 1 113 ? -7.129 10.328 4.824 1 87.88 113 GLY B CA 1
ATOM 1957 C C . GLY B 1 113 ? -6.383 9.312 3.98 1 87.88 113 GLY B C 1
ATOM 1958 O O . GLY B 1 113 ? -6.914 8.805 2.992 1 87.88 113 GLY B O 1
ATOM 1959 N N . LEU B 1 114 ? -5.102 8.969 4.363 1 84.06 114 LEU B N 1
ATOM 1960 C CA . LEU B 1 114 ? -4.285 7.988 3.654 1 84.06 114 LEU B CA 1
ATOM 1961 C C . LEU B 1 114 ? -4.875 6.59 3.785 1 84.06 114 LEU B C 1
ATOM 1963 O O . LEU B 1 114 ? -4.805 5.789 2.848 1 84.06 114 LEU B O 1
ATOM 1967 N N . GLU B 1 115 ? -5.438 6.293 4.953 1 77.75 115 GLU B N 1
ATOM 1968 C CA . GLU B 1 115 ? -6.082 5 5.176 1 77.75 115 GLU B CA 1
ATOM 1969 C C . GLU B 1 115 ? -7.32 4.844 4.297 1 77.75 115 GLU B C 1
ATOM 1971 O O . GLU B 1 115 ? -7.594 3.754 3.789 1 77.75 115 GLU B O 1
ATOM 1976 N N . LYS B 1 116 ? -8.016 5.918 4.184 1 76.88 116 LYS B N 1
ATOM 1977 C CA . LYS B 1 116 ? -9.211 5.902 3.348 1 76.88 116 LYS B CA 1
ATOM 1978 C C . LYS B 1 116 ? -8.852 5.762 1.872 1 76.88 116 LYS B C 1
ATOM 1980 O O . LYS B 1 116 ? -9.609 5.191 1.092 1 76.88 116 LYS B O 1
ATOM 1985 N N . ASN B 1 117 ? -7.758 6.41 1.535 1 80.38 117 ASN B N 1
ATOM 1986 C CA . ASN B 1 117 ? -7.281 6.375 0.157 1 80.38 117 ASN B CA 1
ATOM 1987 C C . ASN B 1 117 ? -5.82 5.93 0.082 1 80.38 117 ASN B C 1
ATOM 1989 O O . ASN B 1 117 ? -4.938 6.738 -0.215 1 80.38 117 ASN B O 1
ATOM 1993 N N . PRO B 1 118 ? -5.555 4.609 0.224 1 75.25 118 PRO B N 1
ATOM 1994 C CA . PRO B 1 118 ? -4.184 4.102 0.331 1 75.25 118 PRO B CA 1
ATOM 1995 C C . PRO B 1 118 ? -3.35 4.395 -0.912 1 75.25 118 PRO B C 1
ATOM 1997 O O . PRO B 1 118 ? -2.119 4.461 -0.833 1 75.25 118 PRO B O 1
ATOM 2000 N N . GLU B 1 119 ? -4.051 4.516 -2.008 1 72.75 119 GLU B N 1
ATOM 2001 C CA . GLU B 1 119 ? -3.332 4.812 -3.244 1 72.75 119 GLU B CA 1
ATOM 2002 C C . GLU B 1 119 ? -2.469 6.062 -3.096 1 72.75 119 GLU B C 1
ATOM 2004 O O . GLU B 1 119 ? -1.417 6.176 -3.727 1 72.75 119 GLU B O 1
ATOM 2009 N N . ILE B 1 120 ? -2.9 7 -2.283 1 81.81 120 ILE B N 1
ATOM 2010 C CA . ILE B 1 120 ? -2.131 8.219 -2.053 1 81.81 120 ILE B CA 1
ATOM 2011 C C . ILE B 1 120 ? -0.81 7.871 -1.369 1 81.81 120 ILE B C 1
ATOM 2013 O O . ILE B 1 120 ? 0.245 8.383 -1.744 1 81.81 120 ILE B O 1
ATOM 2017 N N . ALA B 1 121 ? -0.889 7.059 -0.439 1 78.19 121 ALA B N 1
ATOM 2018 C CA . ALA B 1 121 ? 0.316 6.621 0.26 1 78.19 121 ALA B CA 1
ATOM 2019 C C . ALA B 1 121 ? 1.289 5.938 -0.698 1 78.19 121 ALA B C 1
ATOM 2021 O O . ALA B 1 121 ? 2.498 6.172 -0.634 1 78.19 121 ALA B O 1
ATOM 2022 N N . TYR B 1 122 ? 0.779 5.184 -1.557 1 72.62 122 TYR B N 1
ATOM 2023 C CA . TYR B 1 122 ? 1.62 4.473 -2.512 1 72.62 122 TYR B CA 1
ATOM 2024 C C . TYR B 1 122 ? 2.324 5.441 -3.449 1 72.62 122 TYR B C 1
ATOM 2026 O O . TYR B 1 122 ? 3.516 5.289 -3.73 1 72.62 122 TYR B O 1
ATOM 2034 N N . ARG B 1 123 ? 1.513 6.395 -3.91 1 75.81 123 ARG B N 1
ATOM 2035 C CA . ARG B 1 123 ? 2.102 7.402 -4.785 1 75.81 123 ARG B CA 1
ATOM 2036 C C . ARG B 1 123 ? 3.174 8.203 -4.059 1 75.81 123 ARG B C 1
ATOM 2038 O O . ARG B 1 123 ? 4.176 8.602 -4.656 1 75.81 123 ARG B O 1
ATOM 2045 N N . LEU B 1 124 ? 2.918 8.438 -2.803 1 77.81 124 LEU B N 1
ATOM 2046 C CA . LEU B 1 124 ? 3.891 9.141 -1.969 1 77.81 124 LEU B CA 1
ATOM 2047 C C . LEU B 1 124 ? 5.195 8.352 -1.881 1 77.81 124 LEU B C 1
ATOM 2049 O O . LEU B 1 124 ? 6.281 8.93 -1.986 1 77.81 124 LEU B O 1
ATOM 2053 N N . LEU B 1 125 ? 5.062 7.047 -1.639 1 71.75 125 LEU B N 1
ATOM 2054 C CA . LEU B 1 125 ? 6.238 6.188 -1.566 1 71.75 125 LEU B CA 1
ATOM 2055 C C . LEU B 1 125 ? 6.98 6.168 -2.896 1 71.75 125 LEU B C 1
ATOM 2057 O O . LEU B 1 125 ? 8.211 6.23 -2.926 1 71.75 125 LEU B O 1
ATOM 2061 N N . ASP B 1 126 ? 6.27 6.117 -3.977 1 67 126 ASP B N 1
ATOM 2062 C CA . ASP B 1 126 ? 6.848 6.086 -5.316 1 67 126 ASP B CA 1
ATOM 2063 C C . ASP B 1 126 ? 7.582 7.383 -5.633 1 67 126 ASP B C 1
ATOM 2065 O O . ASP B 1 126 ? 8.633 7.367 -6.27 1 67 126 ASP B O 1
ATOM 2069 N N . ALA B 1 127 ? 6.953 8.445 -5.336 1 71.44 127 ALA B N 1
ATOM 2070 C CA . ALA B 1 127 ? 7.539 9.758 -5.609 1 71.44 127 ALA B CA 1
ATOM 2071 C C . ALA B 1 127 ? 8.859 9.93 -4.863 1 71.44 127 ALA B C 1
ATOM 2073 O O . ALA B 1 127 ? 9.766 10.609 -5.348 1 71.44 127 ALA B O 1
ATOM 2074 N N . HIS B 1 128 ? 9.008 9.406 -3.674 1 66.38 128 HIS B N 1
ATOM 2075 C CA . HIS B 1 128 ? 10.234 9.516 -2.895 1 66.38 128 HIS B CA 1
ATOM 2076 C C . HIS B 1 128 ? 11.297 8.547 -3.393 1 66.38 128 HIS B C 1
ATOM 2078 O O . HIS B 1 128 ? 12.492 8.836 -3.309 1 66.38 128 HIS B O 1
ATOM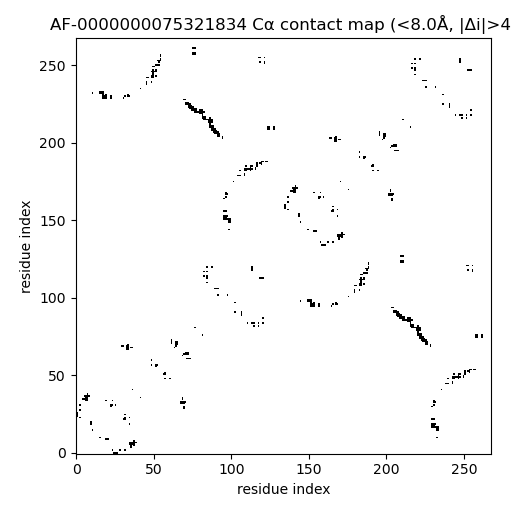 2084 N N . ASP B 1 129 ? 10.867 7.348 -3.637 1 56.88 129 ASP B N 1
ATOM 2085 C CA . ASP B 1 129 ? 11.82 6.379 -4.168 1 56.88 129 ASP B CA 1
ATOM 2086 C C . ASP B 1 129 ? 12.539 6.938 -5.395 1 56.88 129 ASP B C 1
ATOM 2088 O O . ASP B 1 129 ? 13.711 6.633 -5.625 1 56.88 129 ASP B O 1
ATOM 2092 N N . LEU B 1 130 ? 11.805 7.656 -6.203 1 46.81 130 LEU B N 1
ATOM 2093 C CA . LEU B 1 130 ? 12.445 8.258 -7.367 1 46.81 130 LEU B CA 1
ATOM 2094 C C . LEU B 1 130 ? 13.586 9.18 -6.945 1 46.81 130 LEU B C 1
ATOM 2096 O O . LEU B 1 130 ? 14.562 9.328 -7.676 1 46.81 130 LEU B O 1
ATOM 2100 N N . PHE B 1 131 ? 13.422 9.75 -5.883 1 46.59 131 PHE B N 1
ATOM 2101 C CA . PHE B 1 131 ? 14.484 10.648 -5.449 1 46.59 131 PHE B CA 1
ATOM 2102 C C . PHE B 1 131 ? 15.602 9.875 -4.758 1 46.59 131 PHE B C 1
ATOM 2104 O O . PHE B 1 131 ? 16.672 10.43 -4.48 1 46.59 131 PHE B O 1
ATOM 2111 N N . ARG B 1 132 ? 15.328 8.82 -4.188 1 41.34 132 ARG B N 1
ATOM 2112 C CA . ARG B 1 132 ? 16.438 8.055 -3.635 1 41.34 132 ARG B CA 1
ATOM 2113 C C . ARG B 1 132 ? 17.359 7.559 -4.738 1 41.34 132 ARG B C 1
ATOM 2115 O O . ARG B 1 132 ? 18.578 7.441 -4.539 1 41.34 132 ARG B O 1
ATOM 2122 N N . ASP B 1 133 ? 16.906 6.988 -5.789 1 35.47 133 ASP B N 1
ATOM 2123 C CA . ASP B 1 133 ? 17.859 6.527 -6.805 1 35.47 133 ASP B CA 1
ATOM 2124 C C . ASP B 1 133 ? 18.609 7.699 -7.43 1 35.47 133 ASP B C 1
ATOM 2126 O O . ASP B 1 133 ? 19.484 7.504 -8.273 1 35.47 133 ASP B O 1
ATOM 2130 N N . ALA B 1 134 ? 18.141 8.93 -7.266 1 36.09 134 ALA B N 1
ATOM 2131 C CA . ALA B 1 134 ? 19.109 9.883 -7.801 1 36.09 134 ALA B CA 1
ATOM 2132 C C . ALA B 1 134 ? 20.219 10.164 -6.793 1 36.09 134 ALA B C 1
ATOM 2134 O O . ALA B 1 134 ? 19.969 10.234 -5.586 1 36.09 134 ALA B O 1
#

pLDDT: mean 83.5, std 14.7, range [35.47, 96.69]

Solvent-accessible surface area (backbone atoms only — not comparable to full-atom values): 14917 Å² total; per-residue (Å²): 100,84,76,90,58,73,60,41,78,82,67,60,87,87,77,51,86,22,50,55,68,63,42,58,68,34,79,51,64,78,64,38,36,33,41,52,60,21,72,69,54,45,52,52,52,41,54,51,38,39,59,46,82,41,54,68,50,49,51,50,51,39,50,46,36,31,72,63,41,61,44,51,62,47,79,43,70,32,94,60,56,32,74,43,69,79,5,55,39,67,48,68,62,92,50,82,36,52,43,59,68,56,65,54,45,52,51,54,23,42,53,50,8,33,68,75,34,50,67,33,50,50,51,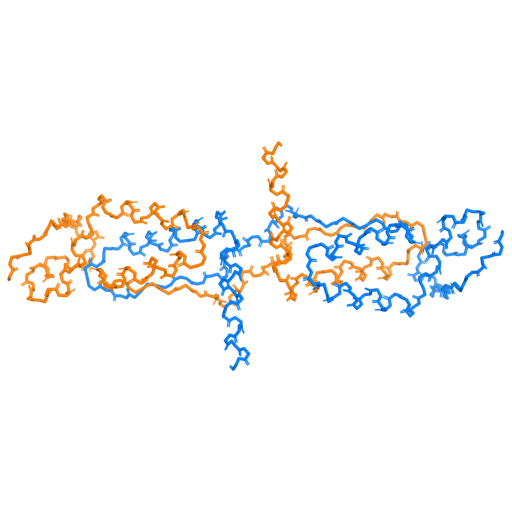50,45,52,60,48,50,61,55,60,78,95,100,83,77,91,60,75,60,41,77,82,70,60,87,88,76,51,84,22,50,54,68,63,43,58,69,34,80,50,64,78,63,37,34,33,41,52,60,21,72,70,52,46,52,52,51,42,53,49,38,38,58,46,82,41,55,68,51,48,50,50,50,38,50,48,37,32,75,63,41,63,44,50,61,48,79,43,68,30,92,59,58,31,74,41,69,78,4,52,38,66,47,68,60,91,50,81,37,51,41,61,67,56,65,52,45,52,50,52,22,41,52,49,8,33,68,75,34,49,67,32,50,51,50,50,46,52,60,48,52,58,55,62,79,96

Sequence (268 aa):
MKVSFPIRQPCPPGACTCGREQLLDGESEAAQRILALTRQEEKRLLERLENLQSLADLQRLQQRLLEQLGIRVQVAPGFNEVRTMRGIAIEIDEQPGLCRKTRQSIPAAIRRGLEKNPEIAYRLLDAHDLFRDAMKVSFPIRQPCPPGACTCGREQLLDGESEAAQRILALTRQEEKRLLERLENLQSLADLQRLQQRLLEQLGIRVQVAPGFNEVRTMRGIAIEIDEQPGLCRKTRQSIPAAIRRGLEKNPEIAYRLLDAHDLFRDA

Organism: Pseudomonas syringae (NCBI:txid317)

Secondary structure (DSSP, 8-state):
---SS--PPPPPTTT--S-HHHHHTSS-HHHHGGGG--HHHHHHHHHHHHT---HHHHHHHHHHIIIII---EEEEE-SS-S--GGGEEEEE---TT--HHHHHHHHHHHHHHHHH-HHHHHHHHHHHHHHH--/---SS--PPPPPTTT--S-HHHHHTSS-HHHHGGGG--HHHHHHHHHHHHT---HHHHHHHHHHIIIII---EEEEE-SS-S---TTEEEEE---TT--HHHHHHHHHHHHHHHHH-HHHHHHHHHHHHHHH--